Protein AF-A0A1V4LHS8-F1 (afdb_monomer_lite)

Radius of gyration: 22.66 Å; chains: 1; bounding box: 48×43×56 Å

Sequence (195 aa):
MFLIEGFASV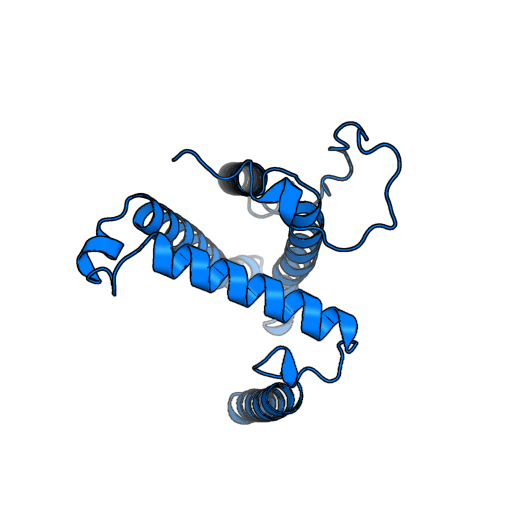ILCLLVWKVLDSYPKDANWLSRDEKAALSDVIAKEQQAREASRGAHLPALKLLADKQILLFCFLFFTIAQNVYGVTFWLPTMIRGLGGLSDIQVGLLNSVPWLIAIVAMYSFAVMAGKWLTQQAWLCISLLIAAAGLFVSTLGGPLFGFMPFALPPSALNPPRRCSGRFLRPISTHACLRRYSPW

Foldseek 3Di:
DCVVVVVVVVVVVVVCVVQPDPALVRNPPDDPVRSVVVVVVVVVVVVVCVVPDDDDDDVVVVVVDPVSVVVVVVVVVVVVVVVVCVPVQLVVLVVVDDDDPVRSVVVSCVVVVLVVVLVVLLVVVCVVDLDNPVSVVVVVVLVVVLVVVPVVDDPVSSPPSSPDRVPVPPDDPPPPDDPDDPPPVPVSVVPPDDD

Structure (mmCIF, N/CA/C/O backbone):
data_AF-A0A1V4LHS8-F1
#
_entry.id   AF-A0A1V4LHS8-F1
#
loop_
_atom_site.group_PDB
_atom_site.id
_atom_site.type_symbol
_atom_site.label_atom_id
_atom_site.label_alt_id
_atom_site.label_comp_id
_atom_site.label_asym_id
_atom_site.label_entity_id
_atom_site.label_seq_id
_atom_site.pdbx_PDB_ins_code
_atom_site.Cartn_x
_atom_site.Cartn_y
_atom_site.Cartn_z
_atom_site.occupancy
_atom_site.B_iso_or_equiv
_atom_site.auth_seq_id
_atom_site.auth_comp_id
_atom_site.auth_asym_id
_atom_site.auth_atom_id
_atom_site.pdbx_PDB_model_num
ATOM 1 N N . MET A 1 1 ? -7.758 -3.528 -25.874 1.00 71.94 1 MET A N 1
ATOM 2 C CA . MET A 1 1 ? -7.385 -3.288 -24.466 1.00 71.94 1 MET A CA 1
ATOM 3 C C . MET A 1 1 ? -8.596 -2.831 -23.668 1.00 71.94 1 MET A C 1
ATOM 5 O O . MET A 1 1 ? -9.200 -3.699 -23.062 1.00 71.94 1 MET A O 1
ATOM 9 N N . PHE A 1 2 ? -9.088 -1.593 -23.813 1.00 86.25 2 PHE A N 1
ATOM 10 C CA . PHE A 1 2 ? -10.203 -1.059 -23.002 1.00 86.25 2 PHE A CA 1
ATOM 11 C C . PHE A 1 2 ? -11.479 -1.914 -22.901 1.00 86.25 2 PHE A C 1
ATOM 13 O O . PHE A 1 2 ? -12.010 -2.058 -21.808 1.00 86.25 2 PHE A O 1
ATOM 20 N N . LEU A 1 3 ? -11.976 -2.504 -23.998 1.00 92.31 3 LEU A N 1
ATOM 21 C CA . LEU A 1 3 ? -13.180 -3.350 -23.929 1.00 92.31 3 LEU A CA 1
ATOM 22 C C . LEU A 1 3 ? -12.934 -4.660 -23.171 1.00 92.31 3 LEU A C 1
ATOM 24 O O . LEU A 1 3 ? -13.762 -5.064 -22.366 1.00 92.31 3 LEU A O 1
ATOM 28 N N . ILE A 1 4 ? -11.788 -5.302 -23.406 1.00 93.56 4 ILE A N 1
ATOM 29 C CA . ILE A 1 4 ? -11.429 -6.575 -22.765 1.00 93.56 4 ILE A CA 1
ATOM 30 C C . ILE A 1 4 ? -11.118 -6.346 -21.277 1.00 93.56 4 ILE A C 1
ATOM 32 O O . ILE A 1 4 ? -11.632 -7.059 -20.420 1.00 93.56 4 ILE A O 1
ATOM 36 N N . GLU A 1 5 ? -10.330 -5.318 -20.960 1.00 91.12 5 GLU A N 1
ATOM 37 C CA . GLU A 1 5 ? -9.964 -4.949 -19.585 1.00 91.12 5 GLU A CA 1
ATOM 38 C C . GLU A 1 5 ? -11.165 -4.415 -18.793 1.00 91.12 5 GLU A C 1
ATOM 40 O O . GLU A 1 5 ? -11.371 -4.779 -17.632 1.00 91.12 5 GLU A O 1
ATOM 45 N N . GLY A 1 6 ? -12.002 -3.593 -19.432 1.00 93.25 6 GLY A N 1
ATOM 46 C CA . GLY A 1 6 ? -13.238 -3.081 -18.849 1.00 93.25 6 GLY A CA 1
ATOM 47 C C . GLY A 1 6 ? -14.231 -4.202 -18.561 1.00 93.25 6 GLY A C 1
ATOM 48 O O . GLY A 1 6 ? -14.777 -4.271 -17.462 1.00 93.25 6 GLY A O 1
ATOM 49 N N . PHE A 1 7 ? -14.405 -5.138 -19.497 1.00 95.69 7 PHE A N 1
ATOM 50 C CA . PHE A 1 7 ? -15.264 -6.302 -19.296 1.00 95.69 7 PHE A CA 1
ATOM 51 C C . PHE A 1 7 ? -14.772 -7.197 -18.149 1.00 95.69 7 PHE A C 1
ATOM 53 O O . PHE A 1 7 ? -15.567 -7.570 -17.286 1.00 95.69 7 PHE A O 1
ATOM 60 N N . ALA A 1 8 ? -13.465 -7.471 -18.068 1.00 93.56 8 ALA A N 1
ATOM 61 C CA . ALA A 1 8 ? -12.883 -8.215 -16.948 1.00 93.56 8 ALA A CA 1
ATOM 62 C C . ALA A 1 8 ? -13.121 -7.514 -15.596 1.00 93.56 8 ALA A C 1
ATOM 64 O O . ALA A 1 8 ? -13.463 -8.168 -14.610 1.00 93.56 8 ALA A O 1
ATOM 65 N N . SER A 1 9 ? -13.020 -6.181 -15.560 1.00 93.75 9 SER A N 1
ATOM 66 C CA . SER A 1 9 ? -13.300 -5.377 -14.362 1.00 93.75 9 SER A CA 1
ATOM 67 C C . SER A 1 9 ? -14.773 -5.442 -13.946 1.00 93.75 9 SER A C 1
ATOM 69 O O . SER A 1 9 ? -15.071 -5.562 -12.758 1.00 93.75 9 SER A O 1
ATOM 71 N N . VAL A 1 10 ? -15.706 -5.416 -14.905 1.00 95.44 10 VAL A N 1
ATOM 72 C CA . VAL A 1 10 ? -17.148 -5.569 -14.635 1.00 95.44 10 VAL A CA 1
ATOM 73 C C . VAL A 1 10 ? -17.454 -6.956 -14.074 1.00 95.44 10 VAL A C 1
ATOM 75 O O . VAL A 1 10 ? -18.177 -7.062 -13.085 1.00 95.44 10 VAL A O 1
ATOM 78 N N . ILE A 1 11 ? -16.874 -8.016 -14.645 1.00 95.38 11 ILE A N 1
ATOM 79 C CA . ILE A 1 11 ? -17.024 -9.379 -14.113 1.00 95.38 11 ILE A CA 1
ATOM 80 C C . ILE A 1 11 ? -16.509 -9.450 -12.676 1.00 95.38 11 ILE A C 1
ATOM 82 O O . ILE A 1 11 ? -17.206 -9.967 -11.802 1.00 95.38 11 ILE A O 1
ATOM 86 N N . LEU A 1 12 ? -15.317 -8.909 -12.411 1.00 94.00 12 LEU A N 1
ATOM 87 C CA . LEU A 1 12 ? -14.744 -8.903 -11.067 1.00 94.00 12 LEU A CA 1
ATOM 88 C C . LEU A 1 12 ? -15.624 -8.121 -10.085 1.00 94.00 12 LEU A C 1
ATOM 90 O O . LEU A 1 12 ? -15.838 -8.580 -8.968 1.00 94.00 12 LEU A O 1
ATOM 94 N N . CYS A 1 13 ? -16.184 -6.987 -10.507 1.00 94.00 13 CYS A N 1
ATOM 95 C CA . CYS A 1 13 ? -17.125 -6.205 -9.708 1.00 94.00 13 CYS A CA 1
ATOM 96 C C . CYS A 1 13 ? -18.369 -7.027 -9.332 1.00 94.00 13 CYS A C 1
ATOM 98 O O . CYS A 1 13 ? -18.735 -7.082 -8.159 1.00 94.00 13 CYS A O 1
ATOM 100 N N . LEU A 1 14 ? -18.972 -7.739 -10.291 1.00 95.00 14 LEU A N 1
ATOM 101 C CA . LEU A 1 14 ? -20.119 -8.618 -10.030 1.00 95.00 14 LEU A CA 1
ATOM 102 C C . LEU A 1 14 ? -19.764 -9.783 -9.094 1.00 95.00 14 LEU A C 1
ATOM 104 O O . LEU A 1 14 ? -20.565 -10.137 -8.228 1.00 95.00 14 LEU A O 1
ATOM 108 N N . LEU A 1 15 ? -18.568 -10.362 -9.238 1.00 92.88 15 LEU A N 1
ATOM 109 C CA . LEU A 1 15 ? -18.073 -11.415 -8.348 1.00 92.88 15 LEU A CA 1
ATOM 110 C C . LEU A 1 15 ? -17.867 -10.897 -6.923 1.00 92.88 15 LEU A C 1
ATOM 112 O O . LEU A 1 15 ? -18.364 -11.505 -5.979 1.00 92.88 15 LEU A O 1
ATOM 116 N N . VAL A 1 16 ? -17.186 -9.761 -6.758 1.00 90.69 16 VAL A N 1
ATOM 117 C CA . VAL A 1 16 ? -16.970 -9.135 -5.445 1.00 90.69 16 VAL A CA 1
ATOM 118 C C . VAL A 1 16 ? -18.302 -8.765 -4.808 1.00 90.69 16 VAL A C 1
ATOM 120 O O . VAL A 1 16 ? -18.494 -9.037 -3.630 1.00 90.69 16 VAL A O 1
ATOM 123 N N . TRP A 1 17 ? -19.257 -8.234 -5.571 1.00 87.62 17 TRP A N 1
ATOM 124 C CA . TRP A 1 17 ? -20.586 -7.912 -5.049 1.00 87.62 17 TRP A CA 1
ATOM 125 C C . TRP A 1 17 ? -21.348 -9.146 -4.542 1.00 87.62 17 TRP A C 1
ATOM 127 O O . TRP A 1 17 ? -22.097 -9.054 -3.575 1.00 87.62 17 TRP A O 1
ATOM 137 N N . LYS A 1 18 ? -21.140 -10.311 -5.164 1.00 85.19 18 LYS A N 1
ATOM 138 C CA . LYS A 1 18 ? -21.745 -11.584 -4.742 1.00 85.19 18 LYS A CA 1
ATOM 139 C C . LYS A 1 18 ? -21.034 -12.236 -3.554 1.00 85.19 18 LYS A C 1
ATOM 141 O O . LYS A 1 18 ? -21.682 -12.960 -2.808 1.00 85.19 18 LYS A O 1
ATOM 146 N N . VAL A 1 19 ? -19.721 -12.050 -3.429 1.00 85.00 19 VAL A N 1
ATOM 147 C CA . VAL A 1 19 ? -18.877 -12.741 -2.437 1.00 85.00 19 VAL A CA 1
ATOM 148 C C . VAL A 1 19 ? -18.668 -11.909 -1.169 1.00 85.00 19 VAL A C 1
ATOM 150 O O . VAL A 1 19 ? -18.477 -12.474 -0.095 1.00 85.00 19 VAL A O 1
ATOM 153 N N . LEU A 1 20 ? -18.668 -10.578 -1.274 1.00 80.62 20 LEU A N 1
ATOM 154 C CA . LEU A 1 20 ? -18.327 -9.686 -0.171 1.00 80.62 20 LEU A CA 1
ATOM 155 C C . LEU A 1 20 ? -19.573 -9.287 0.626 1.00 80.62 20 LEU A C 1
ATOM 157 O O . LEU A 1 20 ? -20.301 -8.358 0.274 1.00 80.62 20 LEU A O 1
ATOM 161 N N . ASP A 1 21 ? -19.783 -9.979 1.742 1.00 82.62 21 ASP A N 1
ATOM 162 C CA . ASP A 1 21 ? -20.855 -9.672 2.685 1.00 82.62 21 ASP A CA 1
ATOM 163 C C . ASP A 1 21 ? -20.597 -8.319 3.379 1.00 82.62 21 ASP A C 1
ATOM 165 O O . ASP A 1 21 ? -19.554 -8.102 3.998 1.00 82.62 21 ASP A O 1
ATOM 169 N N . SER A 1 22 ? -21.555 -7.391 3.284 1.00 79.50 22 SER A N 1
ATOM 170 C CA . SER A 1 22 ? -21.406 -6.021 3.815 1.00 79.50 22 SER A CA 1
ATOM 171 C C . SER A 1 22 ? -21.534 -5.929 5.338 1.00 79.50 22 SER A C 1
ATOM 173 O O . SER A 1 22 ? -21.079 -4.955 5.936 1.00 79.50 22 SER A O 1
ATOM 175 N N . TYR A 1 23 ? -22.151 -6.927 5.978 1.00 76.50 23 TYR A N 1
ATOM 176 C CA . TYR A 1 23 ? -22.359 -6.944 7.423 1.00 76.50 23 TYR A CA 1
ATOM 177 C C . TYR A 1 23 ? -21.845 -8.244 8.055 1.00 76.50 23 TYR A C 1
ATOM 179 O O . TYR A 1 23 ? -22.057 -9.321 7.495 1.00 76.50 23 TYR A O 1
ATOM 187 N N . PRO A 1 24 ? -21.281 -8.185 9.280 1.00 76.50 24 PRO A N 1
ATOM 188 C CA . PRO A 1 24 ? -20.831 -9.372 10.013 1.00 76.50 24 PRO A CA 1
ATOM 189 C C . PRO A 1 24 ? -21.906 -10.457 10.175 1.00 76.50 24 PRO A C 1
ATOM 191 O O . PRO A 1 24 ? -21.596 -11.644 10.207 1.00 76.50 24 PRO A O 1
ATOM 194 N N . LYS A 1 25 ? -23.184 -10.061 10.258 1.00 74.94 25 LYS A N 1
ATOM 195 C CA . LYS A 1 25 ? -24.326 -10.985 10.356 1.00 74.94 25 LYS A CA 1
ATOM 196 C C . LYS A 1 25 ? -24.499 -11.854 9.102 1.00 74.94 25 LYS A C 1
ATOM 198 O O . LYS A 1 25 ? -24.788 -13.046 9.227 1.00 74.94 25 LYS A O 1
ATOM 203 N N . ASP A 1 26 ? -24.232 -11.288 7.928 1.00 76.56 26 ASP A N 1
ATOM 204 C CA . ASP A 1 26 ? -24.470 -11.918 6.626 1.00 76.56 26 ASP A CA 1
ATOM 205 C C . ASP A 1 26 ? -23.255 -12.745 6.160 1.00 76.56 26 ASP A C 1
ATOM 207 O O . ASP A 1 26 ? -23.390 -13.597 5.292 1.00 76.56 26 ASP A O 1
ATOM 211 N N . ALA A 1 27 ? -22.100 -12.583 6.823 1.00 79.56 27 ALA A N 1
ATOM 212 C CA . ALA A 1 27 ? -20.836 -13.261 6.525 1.00 79.56 27 ALA A CA 1
ATOM 213 C C . ALA A 1 27 ? -20.937 -14.798 6.556 1.00 79.56 27 ALA A C 1
ATOM 215 O O . ALA A 1 27 ? -20.869 -15.406 7.623 1.00 79.56 27 ALA A O 1
ATOM 216 N N . ASN A 1 28 ? -21.070 -15.477 5.419 1.00 76.56 28 ASN A N 1
ATOM 217 C CA . ASN A 1 28 ? -21.247 -16.945 5.414 1.00 76.56 28 ASN A CA 1
ATOM 218 C C . ASN A 1 28 ? -19.975 -17.735 5.765 1.00 76.56 28 ASN A C 1
ATOM 220 O O . ASN A 1 28 ? -20.041 -18.919 6.085 1.00 76.56 28 ASN A O 1
ATOM 224 N N . TRP A 1 29 ? -18.822 -17.071 5.742 1.00 81.88 29 TRP A N 1
ATOM 225 C CA . TRP A 1 29 ? -17.513 -17.647 6.047 1.00 81.88 29 TRP A CA 1
ATOM 226 C C . TRP A 1 29 ? -17.171 -17.661 7.547 1.00 81.88 29 TRP A C 1
ATOM 228 O O . TRP A 1 29 ? -16.159 -18.244 7.928 1.00 81.88 29 TRP A O 1
ATOM 238 N N . LEU A 1 30 ? -17.994 -17.025 8.389 1.00 79.00 30 LEU A N 1
ATOM 239 C CA . LEU A 1 30 ? -17.736 -16.838 9.817 1.00 79.00 30 LEU A CA 1
ATOM 240 C C . LEU A 1 30 ? -18.654 -17.730 10.668 1.00 79.00 30 LEU A C 1
ATOM 242 O O . LEU A 1 30 ? -19.859 -17.824 10.403 1.00 79.00 30 LEU A O 1
ATOM 246 N N . SER A 1 31 ? -18.122 -18.365 11.714 1.00 85.38 31 SER A N 1
ATOM 247 C CA . SER A 1 31 ? -18.938 -19.175 12.627 1.00 85.38 31 SER A CA 1
ATOM 248 C C . SER A 1 31 ? -19.904 -18.306 13.445 1.00 85.38 31 SER A C 1
ATOM 250 O O . SER A 1 31 ? -19.697 -17.105 13.620 1.00 85.38 31 SER A O 1
ATOM 252 N N . ARG A 1 32 ? -20.987 -18.900 13.969 1.00 83.94 32 ARG A N 1
ATOM 253 C CA . ARG A 1 32 ? -21.994 -18.159 14.757 1.00 83.94 32 ARG A CA 1
ATOM 254 C C . ARG A 1 32 ? -21.381 -17.442 15.967 1.00 83.94 32 ARG A C 1
ATOM 256 O O . ARG A 1 32 ? -21.757 -16.304 16.241 1.00 83.94 32 ARG A O 1
ATOM 263 N N . ASP A 1 33 ? -20.415 -18.075 16.627 1.00 83.50 33 ASP A N 1
ATOM 264 C CA . ASP A 1 33 ? -19.738 -17.518 17.801 1.00 83.50 33 ASP A CA 1
ATOM 265 C C . ASP A 1 33 ? -18.823 -16.344 17.427 1.00 83.50 33 ASP A C 1
ATOM 267 O O . ASP A 1 33 ? -18.817 -15.314 18.102 1.00 83.50 33 ASP A O 1
ATOM 271 N N . GLU A 1 34 ? -18.100 -16.445 16.308 1.00 85.12 34 GLU A N 1
ATOM 272 C CA . GLU A 1 34 ? -17.263 -15.356 15.790 1.00 85.12 34 GLU A CA 1
ATOM 273 C C . GLU A 1 34 ? -18.100 -14.163 15.316 1.00 85.12 34 GLU A C 1
ATOM 275 O O . GLU A 1 34 ? -17.724 -13.015 15.562 1.00 85.12 34 GLU A O 1
ATOM 280 N N . LYS A 1 35 ? -19.264 -14.410 14.697 1.00 85.62 35 LYS A N 1
ATOM 281 C CA . LYS A 1 35 ? -20.212 -13.347 14.322 1.00 85.62 35 LYS A CA 1
ATOM 282 C C . LYS A 1 35 ? -20.688 -12.580 15.544 1.00 85.62 35 LYS A C 1
ATOM 284 O O . LYS A 1 35 ? -20.669 -11.349 15.536 1.00 85.62 35 LYS A O 1
ATOM 289 N N . ALA A 1 36 ? -21.093 -13.303 16.588 1.00 84.69 36 ALA A N 1
ATOM 290 C CA . ALA A 1 36 ? -21.547 -12.706 17.836 1.00 84.69 36 ALA A CA 1
ATOM 291 C C . ALA A 1 36 ? -20.428 -11.879 18.484 1.00 84.69 36 ALA A C 1
ATOM 293 O O . ALA A 1 36 ? -20.632 -10.699 18.772 1.00 84.69 36 ALA A O 1
ATOM 294 N N . ALA A 1 37 ? -19.225 -12.447 18.611 1.00 85.06 37 ALA A N 1
ATOM 295 C CA . ALA A 1 37 ? -18.069 -11.755 19.175 1.00 85.06 37 ALA A CA 1
ATOM 296 C C . ALA A 1 37 ? -17.710 -10.475 18.401 1.00 85.06 37 ALA A C 1
ATOM 298 O O . ALA A 1 37 ? -17.489 -9.428 19.010 1.00 85.06 37 ALA A O 1
ATOM 299 N N . LEU A 1 38 ? -17.690 -10.524 17.065 1.00 84.94 38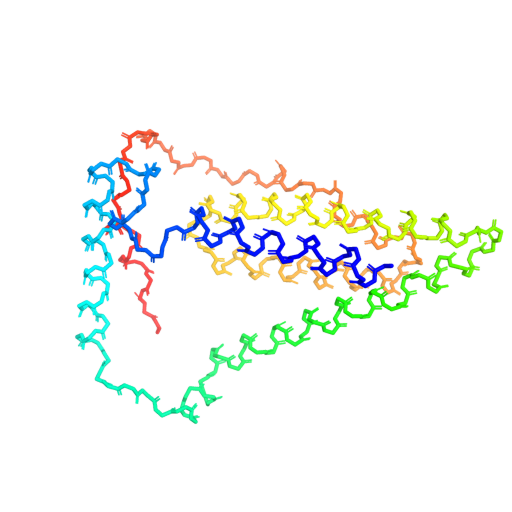 LEU A N 1
ATOM 300 C CA . LEU A 1 38 ? -17.367 -9.362 16.236 1.00 84.94 38 LEU A CA 1
ATOM 301 C C . LEU A 1 38 ? -18.448 -8.276 16.328 1.00 84.94 38 LEU A C 1
ATOM 303 O O . LEU A 1 38 ? -18.125 -7.094 16.437 1.00 84.94 38 LEU A O 1
ATOM 307 N N . SER A 1 39 ? -19.724 -8.669 16.331 1.00 87.25 39 SER A N 1
ATOM 308 C CA . SER A 1 39 ? -20.840 -7.728 16.476 1.00 87.25 39 SER A CA 1
ATOM 309 C C . SER A 1 39 ? -20.828 -6.999 17.824 1.00 87.25 39 SER A C 1
ATOM 311 O O . SER A 1 39 ? -21.066 -5.794 17.862 1.00 87.25 39 SER A O 1
ATOM 313 N N . ASP A 1 40 ? -20.470 -7.694 18.909 1.00 87.38 40 ASP A N 1
ATOM 314 C CA . ASP A 1 40 ? -20.363 -7.115 20.252 1.00 87.38 40 ASP A CA 1
ATOM 315 C C . ASP A 1 40 ? -19.201 -6.114 20.350 1.00 87.38 40 ASP A C 1
ATOM 317 O O . ASP A 1 40 ? -19.349 -5.031 20.916 1.00 87.38 40 ASP A O 1
ATOM 321 N N . VAL A 1 41 ? -18.054 -6.420 19.732 1.00 87.38 41 VAL A N 1
ATOM 322 C CA . VAL A 1 41 ? -16.917 -5.484 19.662 1.00 87.38 41 VAL A CA 1
ATOM 323 C C . VAL A 1 41 ? -17.296 -4.214 18.898 1.00 87.38 41 VAL A C 1
ATOM 325 O O . VAL A 1 41 ? -17.043 -3.116 19.392 1.00 87.38 41 VAL A O 1
ATOM 328 N N . ILE A 1 42 ? -17.945 -4.345 17.738 1.00 86.06 42 ILE A N 1
ATOM 329 C CA . ILE A 1 42 ? -18.385 -3.193 16.935 1.00 86.06 42 ILE A CA 1
ATOM 330 C C . ILE A 1 42 ? -19.400 -2.347 17.711 1.00 86.06 42 ILE A C 1
ATOM 332 O O . ILE A 1 42 ? -19.290 -1.122 17.732 1.00 86.06 42 ILE A O 1
ATOM 336 N N . ALA A 1 43 ? -20.359 -2.983 18.389 1.00 87.25 43 ALA A N 1
ATOM 337 C CA . ALA A 1 43 ? -21.348 -2.281 19.203 1.00 87.25 43 ALA A CA 1
ATOM 338 C C . ALA A 1 43 ? -20.693 -1.506 20.357 1.00 87.25 43 ALA A C 1
ATOM 340 O O . ALA A 1 43 ? -21.023 -0.340 20.580 1.00 87.25 43 ALA A O 1
ATOM 341 N N . LYS A 1 44 ? -19.718 -2.108 21.048 1.00 86.75 44 LYS A N 1
ATOM 342 C CA . LYS A 1 44 ? -18.943 -1.442 22.107 1.00 86.75 44 LYS A CA 1
ATOM 343 C C . LYS A 1 44 ? -18.147 -0.249 21.583 1.00 86.75 44 LYS A C 1
ATOM 345 O O . LYS A 1 44 ? -18.127 0.796 22.231 1.00 86.75 44 LYS A O 1
ATOM 350 N N . GLU A 1 45 ? -17.504 -0.374 20.422 1.00 83.19 45 GLU A N 1
ATOM 351 C CA . GLU A 1 45 ? -16.785 0.747 19.801 1.00 83.19 45 GLU A CA 1
ATOM 352 C C . GLU A 1 45 ? -17.728 1.878 19.391 1.00 83.19 45 GLU A C 1
ATOM 354 O O . GLU A 1 45 ? -17.404 3.047 19.600 1.00 83.19 45 GLU A O 1
ATOM 359 N N . GLN A 1 46 ? -18.897 1.546 18.845 1.00 83.75 46 GLN A N 1
ATOM 360 C CA . GLN A 1 46 ? -19.902 2.532 18.465 1.00 83.75 46 GLN A CA 1
ATOM 361 C C . GLN A 1 46 ? -20.427 3.290 19.690 1.00 83.75 46 GLN A C 1
ATOM 363 O O . GLN A 1 46 ? -20.428 4.519 19.691 1.00 83.75 46 GLN A O 1
ATOM 368 N N . GLN A 1 47 ? -20.757 2.581 20.772 1.00 83.56 47 GLN A N 1
ATOM 369 C CA . GLN A 1 47 ? -21.175 3.194 22.037 1.00 83.56 47 GLN A CA 1
ATOM 370 C C . GLN A 1 47 ? -20.079 4.085 22.635 1.00 83.56 47 GLN A C 1
ATOM 372 O O . GLN A 1 47 ? -20.359 5.188 23.100 1.00 83.56 47 GLN A O 1
ATOM 377 N N . ALA A 1 48 ? -18.815 3.653 22.589 1.00 82.00 48 ALA A N 1
ATOM 378 C CA . ALA A 1 48 ? -17.691 4.464 23.052 1.00 82.00 48 ALA A CA 1
ATOM 379 C C . ALA A 1 48 ? -17.496 5.730 22.199 1.00 82.00 48 ALA A C 1
ATOM 381 O O . ALA A 1 48 ? -17.186 6.794 22.740 1.00 82.00 48 ALA A O 1
ATOM 382 N N . ARG A 1 49 ? -17.692 5.647 20.876 1.00 75.62 49 ARG A N 1
ATOM 383 C CA . ARG A 1 49 ? -17.633 6.799 19.959 1.00 75.62 49 ARG A CA 1
ATOM 384 C C . ARG A 1 49 ? -18.759 7.791 20.231 1.00 75.62 49 ARG A C 1
ATOM 386 O O . ARG A 1 49 ? -18.491 8.985 20.315 1.00 75.62 49 ARG A O 1
ATOM 393 N N . GLU A 1 50 ? -19.979 7.304 20.416 1.00 78.12 50 GLU A N 1
ATOM 394 C CA . GLU A 1 50 ? -21.151 8.128 20.738 1.00 78.12 50 GLU A CA 1
ATOM 395 C C . GLU A 1 50 ? -21.014 8.804 22.109 1.00 78.12 50 GLU A C 1
ATOM 397 O O . GLU A 1 50 ? -21.342 9.980 22.252 1.00 7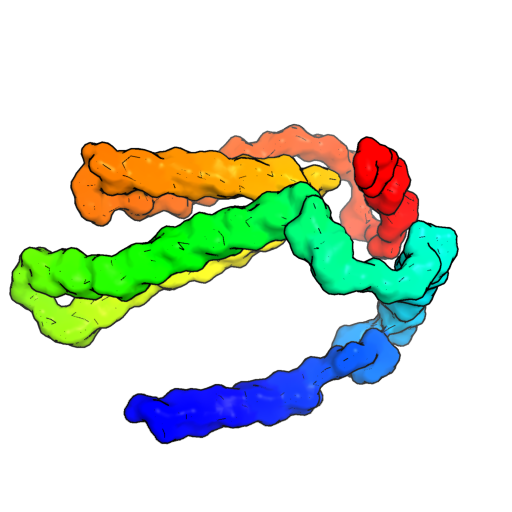8.12 50 GLU A O 1
ATOM 402 N N . ALA A 1 51 ? -20.440 8.110 23.097 1.00 75.00 51 ALA A N 1
ATOM 403 C CA . ALA A 1 51 ? -20.168 8.667 24.421 1.00 75.00 51 ALA A CA 1
ATOM 404 C C . ALA A 1 51 ? -19.035 9.713 24.437 1.00 75.00 51 ALA A C 1
ATOM 406 O O . ALA A 1 51 ? -19.007 10.569 25.320 1.00 75.00 51 ALA A O 1
ATOM 407 N N . SER A 1 52 ? -18.089 9.651 23.491 1.00 67.44 52 SER A N 1
ATOM 408 C CA . SER A 1 52 ? -16.895 10.517 23.458 1.00 67.44 52 SER A CA 1
ATOM 409 C C . SER A 1 52 ? -16.973 11.673 22.459 1.00 67.44 52 SER A C 1
ATOM 411 O O . SER A 1 52 ? -16.255 12.663 22.616 1.00 67.44 52 SER A O 1
ATOM 413 N N . ARG A 1 53 ? -17.829 11.596 21.434 1.00 59.28 53 ARG A N 1
ATOM 414 C CA . ARG A 1 53 ? -17.999 12.653 20.429 1.00 59.28 53 ARG A CA 1
ATOM 415 C C . ARG A 1 53 ? -19.477 12.883 20.132 1.00 59.28 53 ARG A C 1
ATOM 417 O O . ARG A 1 53 ? -20.102 12.119 19.404 1.00 59.28 53 ARG A O 1
ATOM 424 N N . GLY A 1 54 ? -20.006 14.000 20.631 1.00 54.00 54 GLY A N 1
ATOM 425 C CA . GLY A 1 54 ? -21.265 14.551 20.138 1.00 54.00 54 GLY A CA 1
ATOM 426 C C . GLY A 1 54 ? -21.146 14.896 18.650 1.00 54.00 54 GLY A C 1
ATOM 427 O O . GLY A 1 54 ? -20.180 15.543 18.258 1.00 54.00 54 GLY A O 1
ATOM 428 N N . ALA A 1 55 ? -22.101 14.399 17.861 1.00 58.09 55 ALA A N 1
ATOM 429 C CA . ALA A 1 55 ? -22.515 14.797 16.511 1.00 58.09 55 ALA A CA 1
ATOM 430 C C . ALA A 1 55 ? -21.467 15.443 15.571 1.00 58.09 55 ALA A C 1
ATOM 432 O O . ALA A 1 55 ? -20.973 16.535 15.825 1.00 58.09 55 ALA A O 1
ATOM 433 N N . HIS A 1 56 ? -21.231 14.795 14.420 1.00 59.16 56 HIS A N 1
ATOM 434 C CA . HIS A 1 56 ? -20.701 15.368 13.169 1.00 59.16 56 HIS A CA 1
ATOM 435 C C . HIS A 1 56 ? -19.799 16.607 13.332 1.00 59.16 56 HIS A C 1
ATOM 437 O O . HIS A 1 56 ? -20.256 17.747 13.235 1.00 59.16 56 HIS A O 1
ATOM 443 N N . LEU A 1 57 ? -18.491 16.392 13.528 1.00 66.06 57 LEU A N 1
ATOM 444 C CA . LEU A 1 57 ? -17.540 17.501 13.469 1.00 66.06 57 LEU A CA 1
ATOM 445 C C . LEU A 1 57 ? -17.628 18.184 12.090 1.00 66.06 57 LEU A C 1
ATOM 447 O O . LEU A 1 57 ? -17.631 17.489 11.069 1.00 66.06 57 LEU A O 1
ATOM 451 N N . PRO A 1 58 ? -17.662 19.527 12.033 1.00 77.88 58 PRO A N 1
ATOM 452 C CA . PRO A 1 58 ? -17.703 20.241 10.765 1.00 77.88 58 PRO A CA 1
ATOM 453 C C . PRO A 1 58 ? -16.460 19.897 9.936 1.00 77.88 58 PRO A C 1
ATOM 455 O O . PRO A 1 58 ? -15.348 19.874 10.465 1.00 77.88 58 PRO A O 1
ATOM 458 N N . ALA A 1 59 ? -16.638 19.650 8.634 1.00 75.00 59 ALA A N 1
ATOM 459 C CA . ALA A 1 59 ? -15.572 19.183 7.740 1.00 75.00 59 ALA A CA 1
ATOM 460 C C . ALA A 1 59 ? -14.321 20.084 7.765 1.00 75.00 59 ALA A C 1
ATOM 462 O O . ALA A 1 59 ? -13.196 19.592 7.727 1.00 75.00 59 ALA A O 1
ATOM 463 N N . LEU A 1 60 ? -14.500 21.398 7.933 1.00 76.62 60 LEU A N 1
ATOM 464 C CA . LEU A 1 60 ? -13.394 22.351 8.069 1.00 76.62 60 LEU A CA 1
ATOM 465 C C . LEU A 1 60 ? -12.557 22.137 9.340 1.00 76.62 60 LEU A C 1
ATOM 467 O O . LEU A 1 60 ? -11.350 22.355 9.324 1.00 76.62 60 LEU A O 1
ATOM 471 N N . LYS A 1 61 ? -13.169 21.665 10.431 1.00 77.44 61 LYS A N 1
ATOM 472 C CA . LYS A 1 61 ? -12.458 21.339 11.674 1.00 77.44 61 LYS A CA 1
ATOM 473 C C . LYS A 1 61 ? -11.691 20.019 11.562 1.00 77.44 61 LYS A C 1
ATOM 475 O O . LYS A 1 61 ? -10.658 19.889 12.204 1.00 77.44 61 LYS A O 1
ATOM 480 N N . LEU A 1 62 ? -12.147 19.087 10.716 1.00 75.44 62 LEU A N 1
ATOM 481 C CA . LEU A 1 62 ? -11.345 17.921 10.324 1.00 75.44 62 LEU A CA 1
ATOM 482 C C . LEU A 1 62 ? -10.130 18.339 9.485 1.00 75.44 62 LEU A C 1
ATOM 484 O O . LEU A 1 62 ? -9.031 17.861 9.727 1.00 75.44 62 LEU A O 1
ATOM 488 N N . LEU A 1 63 ? -10.302 19.247 8.523 1.00 77.81 63 LEU A N 1
ATOM 489 C CA . LEU A 1 63 ? -9.193 19.704 7.675 1.00 77.81 63 LEU A CA 1
ATOM 490 C C . LEU A 1 63 ? -8.128 20.501 8.446 1.00 77.81 63 LEU A C 1
ATOM 492 O O . LEU A 1 63 ? -6.970 20.513 8.045 1.00 77.81 63 LEU A O 1
ATOM 496 N N . ALA A 1 64 ? -8.501 21.142 9.555 1.00 82.19 64 ALA A N 1
ATOM 497 C CA . ALA A 1 64 ? -7.571 21.835 10.447 1.00 82.19 64 ALA A CA 1
ATOM 498 C C . ALA A 1 64 ? -6.871 20.906 11.461 1.00 82.19 64 ALA A C 1
ATOM 500 O O . ALA A 1 64 ? -6.013 21.359 12.223 1.00 82.19 64 ALA A O 1
ATOM 501 N N . ASP A 1 65 ? -7.228 19.621 11.502 1.00 86.00 65 ASP A N 1
ATOM 502 C CA . ASP A 1 65 ? -6.608 18.654 12.399 1.00 86.00 65 ASP A CA 1
ATOM 503 C C . ASP A 1 65 ? -5.187 18.307 11.916 1.00 86.00 65 ASP A C 1
ATOM 505 O O . ASP A 1 65 ? -4.978 17.848 10.789 1.00 86.00 65 ASP A O 1
ATOM 509 N N . LYS A 1 66 ? -4.188 18.517 12.784 1.00 84.81 66 LYS A N 1
ATOM 510 C CA . LYS A 1 66 ? -2.767 18.291 12.465 1.00 84.81 66 LYS A CA 1
ATOM 511 C C . LYS A 1 66 ? -2.479 16.846 12.056 1.00 84.81 66 LYS A C 1
ATOM 513 O O . LYS A 1 66 ? -1.591 16.616 11.237 1.00 84.81 66 LYS A O 1
ATOM 518 N N . GLN A 1 67 ? -3.205 15.880 12.612 1.00 83.25 67 GLN A N 1
ATOM 519 C CA . GLN A 1 67 ? -3.025 14.470 12.293 1.00 83.25 67 GLN A CA 1
ATOM 520 C C . GLN A 1 67 ? -3.559 14.156 10.892 1.00 83.25 67 GLN A C 1
ATOM 522 O O . GLN A 1 67 ? -2.904 13.438 10.138 1.00 83.25 67 GLN A O 1
ATOM 527 N N . ILE A 1 68 ? -4.702 14.733 10.508 1.00 86.88 68 ILE A N 1
ATOM 528 C CA . ILE A 1 68 ? -5.249 14.596 9.149 1.00 86.88 68 ILE A CA 1
ATOM 529 C C . ILE A 1 68 ? -4.314 15.255 8.135 1.00 86.88 68 ILE A C 1
ATOM 531 O O . ILE A 1 68 ? -3.983 14.634 7.127 1.00 86.88 68 ILE A O 1
ATOM 535 N N . LEU A 1 69 ? -3.816 16.462 8.419 1.00 88.75 69 LEU A N 1
ATOM 536 C CA . LEU A 1 69 ? -2.841 17.135 7.554 1.00 88.75 69 LEU A CA 1
ATOM 537 C C . LEU A 1 69 ? -1.555 16.319 7.380 1.00 88.75 69 LEU A C 1
ATOM 539 O O . LEU A 1 69 ? -1.045 16.222 6.264 1.00 88.75 69 LEU A O 1
ATOM 543 N N . LEU A 1 70 ? -1.063 15.682 8.448 1.00 87.94 70 LEU A N 1
ATOM 544 C CA . LEU A 1 70 ? 0.085 14.779 8.371 1.00 87.94 70 LEU A CA 1
ATOM 545 C C . LEU A 1 70 ? -0.205 13.581 7.455 1.00 87.94 70 LEU A C 1
ATOM 547 O O . LEU A 1 70 ? 0.613 13.269 6.592 1.00 87.94 70 LEU A O 1
ATOM 551 N N . PHE A 1 71 ? -1.367 12.936 7.590 1.00 86.56 71 PHE A N 1
ATOM 552 C CA . PHE A 1 71 ? -1.757 11.838 6.700 1.00 86.56 71 PHE A CA 1
ATOM 553 C C . PHE A 1 71 ? -1.899 12.288 5.244 1.00 86.56 71 PHE A C 1
ATOM 555 O O . PHE A 1 71 ? -1.419 11.592 4.350 1.00 86.56 71 PHE A O 1
ATOM 562 N N . CYS A 1 72 ? -2.485 13.461 4.997 1.00 90.56 72 CYS A N 1
ATOM 563 C CA . CYS A 1 72 ? -2.575 14.046 3.660 1.00 90.56 72 CYS A CA 1
ATOM 564 C C . CYS A 1 72 ? -1.186 14.286 3.057 1.00 90.56 72 CYS A C 1
ATOM 566 O O . CYS A 1 72 ? -0.947 13.921 1.908 1.00 90.56 72 CYS A O 1
ATOM 568 N N . PHE A 1 73 ? -0.254 14.849 3.828 1.00 90.56 73 PHE A N 1
ATOM 569 C CA . PHE A 1 73 ? 1.114 15.099 3.375 1.00 90.56 73 PHE A CA 1
ATOM 570 C C . PHE A 1 73 ? 1.888 13.803 3.090 1.00 90.56 73 PHE A C 1
ATOM 572 O O . PHE A 1 73 ? 2.586 13.698 2.077 1.00 90.56 73 PHE A O 1
ATOM 579 N N . LEU A 1 74 ? 1.734 12.790 3.947 1.00 88.12 74 LEU A N 1
ATOM 580 C CA . LEU A 1 74 ? 2.317 11.467 3.724 1.00 88.12 74 LEU A CA 1
ATOM 581 C C . LEU A 1 74 ? 1.764 10.833 2.447 1.00 88.12 74 LEU A C 1
ATOM 583 O O . LEU A 1 74 ? 2.535 10.358 1.615 1.00 88.12 74 LEU A O 1
ATOM 587 N N . PHE A 1 75 ? 0.445 10.875 2.256 1.00 89.06 75 PHE A N 1
ATOM 588 C CA . PHE A 1 75 ? -0.194 10.338 1.059 1.00 89.06 75 PHE A CA 1
ATOM 589 C C . PHE A 1 75 ? 0.247 11.082 -0.207 1.00 89.06 75 PHE A C 1
ATOM 591 O O . PHE A 1 75 ? 0.558 10.447 -1.211 1.00 89.06 75 PHE A O 1
ATOM 598 N N . PHE A 1 76 ? 0.357 12.411 -0.142 1.00 92.06 76 PHE A N 1
ATOM 599 C CA . PHE A 1 76 ? 0.880 13.237 -1.229 1.00 92.06 76 PHE A CA 1
ATOM 600 C C . PHE A 1 76 ? 2.308 12.837 -1.619 1.00 92.06 76 PHE A C 1
ATOM 602 O O . PHE A 1 76 ? 2.583 12.600 -2.794 1.00 92.06 76 PHE A O 1
ATOM 609 N N . THR A 1 77 ? 3.200 12.698 -0.636 1.00 88.50 77 THR A N 1
ATOM 610 C CA . THR A 1 77 ? 4.598 12.296 -0.864 1.00 88.50 77 THR A CA 1
ATOM 611 C C . THR A 1 77 ? 4.683 10.906 -1.502 1.00 88.50 77 THR A C 1
ATOM 613 O O . THR A 1 77 ? 5.423 10.703 -2.466 1.00 88.50 77 THR A O 1
ATOM 616 N N . ILE A 1 78 ? 3.886 9.950 -1.013 1.00 87.19 78 ILE A N 1
ATOM 617 C CA . ILE A 1 78 ? 3.817 8.594 -1.577 1.00 87.19 78 ILE A CA 1
ATOM 618 C C . ILE A 1 78 ? 3.315 8.639 -3.023 1.00 87.19 78 ILE A C 1
ATOM 620 O O . ILE A 1 78 ? 3.934 8.039 -3.901 1.00 87.19 78 ILE A O 1
ATOM 624 N N . ALA A 1 79 ? 2.230 9.369 -3.287 1.00 89.94 79 ALA A N 1
ATOM 625 C CA . ALA A 1 79 ? 1.656 9.484 -4.623 1.00 89.94 79 ALA A CA 1
ATOM 626 C C . ALA A 1 79 ? 2.656 10.094 -5.615 1.00 89.94 79 ALA A C 1
ATOM 628 O O . ALA A 1 79 ? 2.857 9.547 -6.698 1.00 89.94 79 ALA A O 1
ATOM 629 N N . GLN A 1 80 ? 3.334 11.181 -5.232 1.00 90.00 80 GLN A N 1
ATOM 630 C CA . GLN A 1 80 ? 4.341 11.831 -6.073 1.00 90.00 80 GLN A CA 1
ATOM 631 C C . GLN A 1 80 ? 5.488 10.875 -6.428 1.00 90.00 80 GLN A C 1
ATOM 633 O O . GLN A 1 80 ? 5.896 10.824 -7.591 1.00 90.00 80 GLN A O 1
ATOM 638 N N . ASN A 1 81 ? 5.962 10.083 -5.463 1.00 85.50 81 ASN A N 1
ATOM 639 C CA . ASN A 1 81 ? 7.004 9.084 -5.691 1.00 85.50 81 ASN A CA 1
ATOM 640 C C . ASN A 1 81 ? 6.544 7.977 -6.660 1.00 85.50 81 ASN A C 1
ATOM 642 O O . ASN A 1 81 ? 7.228 7.679 -7.639 1.00 85.50 81 ASN A O 1
ATOM 646 N N . VAL A 1 82 ? 5.352 7.409 -6.439 1.00 86.25 82 VAL A N 1
ATOM 647 C CA . VAL A 1 82 ? 4.792 6.345 -7.294 1.00 86.25 82 VAL A CA 1
ATOM 648 C C . VAL A 1 82 ? 4.611 6.8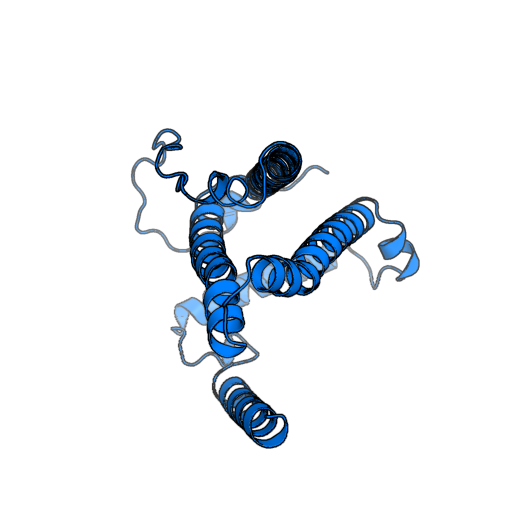30 -8.731 1.00 86.25 82 VAL A C 1
ATOM 650 O O . VAL A 1 82 ? 5.007 6.131 -9.667 1.00 86.25 82 VAL A O 1
ATOM 653 N N . TYR A 1 83 ? 4.068 8.032 -8.931 1.00 88.50 83 TYR A N 1
ATOM 654 C CA . TYR A 1 83 ? 3.916 8.596 -10.273 1.00 88.50 83 TYR A CA 1
ATOM 655 C C . TYR A 1 83 ? 5.263 8.877 -10.940 1.00 88.50 83 TYR A C 1
ATOM 657 O O . TYR A 1 83 ? 5.418 8.578 -12.123 1.00 88.50 83 TYR A O 1
ATOM 665 N N . GLY A 1 84 ? 6.253 9.375 -10.191 1.00 85.12 84 GLY A N 1
ATOM 666 C CA . GLY A 1 84 ? 7.610 9.582 -10.700 1.00 85.12 84 GLY A CA 1
ATOM 667 C C . GLY A 1 84 ? 8.191 8.303 -11.303 1.00 85.12 84 GLY A C 1
ATOM 668 O O . GLY A 1 84 ? 8.571 8.291 -12.474 1.00 85.12 84 GLY A O 1
ATOM 669 N N . VAL A 1 85 ? 8.163 7.202 -10.547 1.00 83.50 85 VAL A N 1
ATOM 670 C CA . VAL A 1 85 ? 8.638 5.892 -11.021 1.00 83.50 85 VAL A CA 1
ATOM 671 C C . VAL A 1 85 ? 7.803 5.393 -12.201 1.00 83.50 85 VAL A C 1
ATOM 673 O O . VAL A 1 85 ? 8.364 4.970 -13.206 1.00 83.50 85 VAL A O 1
ATOM 676 N N . THR A 1 86 ? 6.475 5.493 -12.128 1.00 86.81 86 THR A N 1
ATOM 677 C CA . THR A 1 86 ? 5.566 4.970 -13.165 1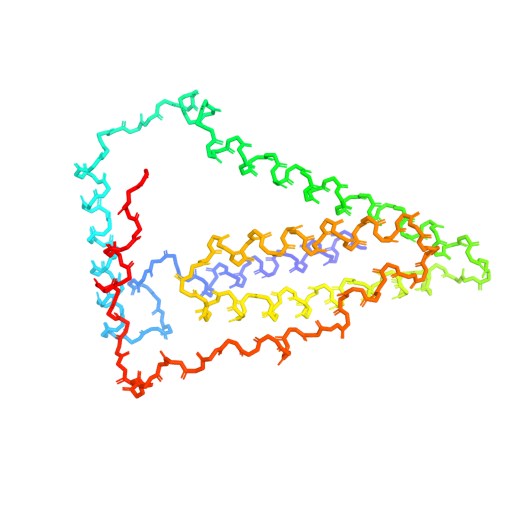.00 86.81 86 THR A CA 1
ATOM 678 C C . THR A 1 86 ? 5.819 5.590 -14.541 1.00 86.81 86 THR A C 1
ATOM 680 O O . THR A 1 86 ? 5.791 4.879 -15.545 1.00 86.81 86 THR A O 1
ATOM 683 N N . PHE A 1 87 ? 6.090 6.898 -14.606 1.00 85.81 87 PHE A N 1
ATOM 684 C CA . PHE A 1 87 ? 6.308 7.597 -15.876 1.00 85.81 87 PHE A CA 1
ATOM 685 C C . PHE A 1 87 ? 7.763 7.557 -16.360 1.00 85.81 87 PHE A C 1
ATOM 687 O O . PHE A 1 87 ? 8.008 7.459 -17.564 1.00 85.81 87 PHE A O 1
ATOM 694 N N . TRP A 1 88 ? 8.739 7.632 -15.453 1.00 83.25 88 TRP A N 1
ATOM 695 C CA . TRP A 1 88 ? 10.152 7.721 -15.839 1.00 83.25 88 TRP A CA 1
ATOM 696 C C . TRP A 1 88 ? 10.797 6.362 -16.085 1.00 83.25 88 TRP A C 1
ATOM 698 O O . TRP A 1 88 ? 11.680 6.255 -16.936 1.00 83.25 88 TRP A O 1
ATOM 708 N N . LEU A 1 89 ? 10.350 5.314 -15.391 1.00 82.25 89 LEU A N 1
ATOM 709 C CA . LEU A 1 89 ? 10.958 3.990 -15.484 1.00 82.25 89 LEU A CA 1
ATOM 710 C C . LEU A 1 89 ? 10.876 3.384 -16.900 1.00 82.25 89 LEU A C 1
ATOM 712 O O . LEU A 1 89 ? 11.918 2.958 -17.401 1.00 82.25 89 LEU A O 1
ATOM 716 N N . PRO A 1 90 ? 9.731 3.412 -17.617 1.00 83.56 90 PRO A N 1
ATOM 717 C CA . PRO A 1 90 ? 9.669 2.892 -18.985 1.00 83.56 90 PRO A CA 1
ATOM 718 C C . PRO A 1 90 ? 10.591 3.654 -19.944 1.00 83.56 90 PRO A C 1
ATOM 720 O O . PRO A 1 90 ? 11.222 3.053 -20.813 1.00 83.56 90 PRO A O 1
ATOM 723 N N . THR A 1 91 ? 10.693 4.974 -19.769 1.00 83.31 91 THR A N 1
ATOM 724 C CA . THR A 1 91 ? 11.551 5.846 -20.582 1.00 83.31 91 THR A CA 1
ATOM 725 C C . THR A 1 91 ? 13.032 5.564 -20.325 1.00 83.31 91 THR A C 1
ATOM 727 O O . THR A 1 91 ? 13.803 5.452 -21.276 1.00 83.31 91 THR A O 1
ATOM 730 N N . MET A 1 92 ? 13.428 5.360 -19.064 1.00 81.56 92 MET A N 1
ATOM 731 C CA . MET A 1 92 ? 14.795 4.959 -18.713 1.00 81.56 92 MET A CA 1
ATOM 732 C C . MET A 1 92 ? 15.158 3.586 -19.283 1.00 81.56 92 MET A C 1
ATOM 734 O O . MET A 1 92 ? 16.245 3.429 -19.831 1.00 81.56 92 MET A O 1
ATOM 738 N N . ILE A 1 93 ? 14.246 2.609 -19.222 1.00 83.12 93 ILE A N 1
ATOM 739 C CA . ILE A 1 93 ? 14.473 1.274 -19.796 1.00 83.12 93 ILE A CA 1
ATOM 740 C C . ILE A 1 93 ? 14.616 1.358 -21.324 1.00 83.12 93 ILE A C 1
ATOM 742 O O . ILE A 1 93 ? 15.515 0.735 -21.881 1.00 83.12 93 ILE A O 1
ATOM 746 N N . ARG A 1 94 ? 13.795 2.167 -22.012 1.00 82.44 94 ARG A N 1
ATOM 747 C CA . ARG A 1 94 ? 13.944 2.422 -23.462 1.00 82.44 94 ARG A CA 1
ATOM 748 C C . ARG A 1 94 ? 15.303 3.039 -23.808 1.00 82.44 94 ARG A C 1
ATOM 750 O O . ARG A 1 94 ? 15.875 2.701 -24.841 1.00 82.44 94 ARG A O 1
ATOM 757 N N . GLY A 1 95 ? 15.825 3.908 -22.943 1.00 78.94 95 GLY A N 1
ATOM 758 C CA . GLY A 1 95 ? 17.124 4.564 -23.115 1.00 78.94 95 GLY A CA 1
ATOM 759 C C . GLY A 1 95 ? 18.333 3.621 -23.099 1.00 78.94 95 GLY A C 1
ATOM 760 O O . GLY A 1 95 ? 19.395 4.012 -23.572 1.00 78.94 95 GLY A O 1
ATOM 761 N N . LEU A 1 96 ? 18.183 2.378 -22.621 1.00 78.12 96 LEU A N 1
ATOM 762 C CA . LEU A 1 96 ? 19.252 1.369 -22.625 1.00 78.12 96 LEU A CA 1
ATOM 763 C C . LEU A 1 96 ? 19.578 0.826 -24.031 1.00 78.12 96 LEU A C 1
ATOM 765 O O . LEU A 1 96 ? 20.622 0.204 -24.207 1.00 78.12 96 LEU A O 1
ATOM 769 N N . GLY A 1 97 ? 18.735 1.109 -25.032 1.00 75.56 97 GLY A N 1
ATOM 770 C CA . GLY A 1 97 ? 18.964 0.756 -26.435 1.00 75.56 97 GLY A CA 1
ATOM 771 C C . GLY A 1 97 ? 18.740 -0.730 -26.749 1.00 75.56 97 GLY A C 1
ATOM 772 O O . GLY A 1 97 ? 18.987 -1.613 -25.936 1.00 75.56 97 GLY A O 1
ATOM 773 N N . GLY A 1 98 ? 18.237 -1.021 -27.953 1.00 78.69 98 GLY A N 1
ATOM 774 C CA . GLY A 1 98 ? 18.111 -2.397 -28.463 1.00 78.69 98 GLY A CA 1
ATOM 775 C C . GLY A 1 98 ? 16.965 -3.243 -27.887 1.00 78.69 98 GLY A C 1
ATOM 776 O O . GLY A 1 98 ? 16.907 -4.438 -28.164 1.00 78.69 98 GLY A O 1
ATOM 777 N N . LEU A 1 99 ? 16.049 -2.653 -27.113 1.00 81.12 99 LEU A N 1
ATOM 778 C CA . LEU A 1 99 ? 14.907 -3.354 -26.515 1.00 81.12 99 LEU A CA 1
ATOM 779 C C . LEU A 1 99 ? 13.618 -3.105 -27.309 1.00 81.12 99 LEU A C 1
ATOM 781 O O . LEU A 1 99 ? 13.295 -1.969 -27.653 1.00 81.12 99 LEU A O 1
ATOM 785 N N . SER A 1 100 ? 12.854 -4.168 -27.558 1.00 85.00 100 SER A N 1
ATOM 786 C CA . SER A 1 100 ? 11.492 -4.075 -28.107 1.00 85.00 100 SER A CA 1
ATOM 787 C C . SER A 1 100 ? 10.495 -3.538 -27.069 1.00 85.00 100 SER A C 1
ATOM 789 O O . SER A 1 100 ? 10.702 -3.694 -25.864 1.00 85.00 100 SER A O 1
ATOM 791 N N . ASP A 1 101 ? 9.367 -2.969 -27.514 1.00 84.75 101 ASP A N 1
ATOM 792 C CA . ASP A 1 101 ? 8.317 -2.450 -26.617 1.00 84.75 101 ASP A CA 1
ATOM 793 C C . ASP A 1 101 ? 7.816 -3.501 -25.605 1.00 84.75 101 ASP A C 1
ATOM 795 O O . ASP A 1 101 ? 7.538 -3.178 -24.449 1.00 84.75 101 ASP A O 1
ATOM 799 N N . ILE A 1 102 ? 7.758 -4.774 -26.015 1.00 87.00 102 ILE A N 1
ATOM 800 C CA . ILE A 1 102 ? 7.352 -5.892 -25.151 1.00 87.00 102 ILE A CA 1
ATOM 801 C C . ILE A 1 102 ? 8.404 -6.157 -24.067 1.00 87.00 102 ILE A C 1
ATOM 803 O O . ILE A 1 102 ? 8.054 -6.343 -22.902 1.00 87.00 102 ILE A O 1
ATOM 807 N N . GLN A 1 103 ? 9.692 -6.146 -24.421 1.00 86.00 103 GLN A N 1
ATOM 808 C CA . GLN A 1 103 ? 10.775 -6.337 -23.453 1.00 86.00 103 GLN A CA 1
ATOM 809 C C . GLN A 1 103 ? 10.824 -5.194 -22.440 1.00 86.00 103 GLN A C 1
ATOM 811 O O . GLN A 1 103 ? 10.975 -5.450 -21.248 1.00 86.00 103 GLN A O 1
ATOM 816 N N . VAL A 1 104 ? 10.623 -3.949 -22.882 1.00 86.94 104 VAL A N 1
ATOM 817 C CA . VAL A 1 104 ? 10.508 -2.789 -21.983 1.00 86.94 104 VAL A CA 1
ATOM 818 C C . VAL A 1 104 ? 9.364 -2.992 -20.989 1.00 86.94 104 VAL A C 1
ATOM 820 O O . VAL A 1 104 ? 9.555 -2.789 -19.791 1.00 86.94 104 VAL A O 1
ATOM 823 N N . GLY A 1 105 ? 8.192 -3.431 -21.462 1.00 86.50 105 GLY A N 1
ATOM 824 C CA . GLY A 1 105 ? 7.046 -3.730 -20.601 1.00 86.50 105 GLY A CA 1
ATOM 825 C C . GLY A 1 105 ? 7.338 -4.839 -19.585 1.00 86.50 105 GLY A C 1
ATOM 826 O O . GLY A 1 105 ? 7.012 -4.694 -18.406 1.00 86.50 105 GLY A O 1
ATOM 827 N N . LEU A 1 106 ? 8.011 -5.911 -20.012 1.00 88.19 106 LEU A N 1
ATOM 828 C CA . LEU A 1 106 ? 8.382 -7.026 -19.141 1.00 88.19 106 LEU A CA 1
ATOM 829 C C . LEU A 1 106 ? 9.390 -6.596 -18.065 1.00 88.19 106 LEU A C 1
ATOM 831 O O . LEU A 1 106 ? 9.183 -6.891 -16.890 1.00 88.19 106 LEU A O 1
ATOM 835 N N . LEU A 1 107 ? 10.430 -5.839 -18.427 1.00 86.38 107 LEU A N 1
ATOM 836 C CA . LEU A 1 107 ? 11.401 -5.307 -17.464 1.00 86.38 107 LEU A CA 1
ATOM 837 C C . LEU A 1 107 ? 10.744 -4.322 -16.490 1.00 86.38 107 LEU A C 1
ATOM 839 O O . LEU A 1 107 ? 11.016 -4.371 -15.292 1.00 86.38 107 LEU A O 1
ATOM 843 N N . ASN A 1 108 ? 9.832 -3.478 -16.977 1.00 87.12 108 ASN A N 1
ATOM 844 C CA . ASN A 1 108 ? 9.080 -2.546 -16.140 1.00 87.12 108 ASN A CA 1
ATOM 845 C C . ASN A 1 108 ? 8.152 -3.260 -15.146 1.00 87.12 108 ASN A C 1
ATOM 847 O O . ASN A 1 108 ? 7.834 -2.687 -14.112 1.00 87.12 108 ASN A O 1
ATOM 851 N N . SER A 1 109 ? 7.721 -4.496 -15.421 1.00 88.88 109 SER A N 1
ATOM 852 C CA . SER A 1 109 ? 6.872 -5.274 -14.505 1.00 88.88 109 SER A CA 1
ATOM 853 C C . SER A 1 109 ? 7.621 -5.806 -13.273 1.00 88.88 109 SER A C 1
ATOM 855 O O . SER A 1 109 ? 7.015 -5.982 -12.215 1.00 88.88 109 SER A O 1
ATOM 857 N N . VAL A 1 110 ? 8.942 -6.010 -13.371 1.00 88.81 110 VAL A N 1
ATOM 858 C CA . VAL A 1 110 ? 9.764 -6.624 -12.310 1.00 88.81 110 VAL A CA 1
ATOM 859 C C . VAL A 1 110 ? 9.697 -5.849 -10.984 1.00 88.81 110 VAL A C 1
ATOM 861 O O . VAL A 1 110 ? 9.432 -6.476 -9.955 1.00 88.81 110 VAL A O 1
ATOM 864 N N . PRO A 1 111 ? 9.853 -4.511 -10.949 1.00 86.25 111 PRO A N 1
ATOM 865 C CA . PRO A 1 111 ? 9.782 -3.757 -9.697 1.00 86.25 111 PRO A CA 1
ATOM 866 C C . PRO A 1 111 ? 8.405 -3.820 -9.035 1.00 86.25 111 PRO A C 1
ATOM 868 O O . PRO A 1 111 ? 8.319 -3.877 -7.810 1.00 86.25 111 PRO A O 1
ATOM 871 N N . TRP A 1 112 ? 7.329 -3.874 -9.826 1.00 87.94 112 TRP A N 1
ATOM 872 C CA . TRP A 1 112 ? 5.970 -4.010 -9.300 1.00 87.94 112 TRP A CA 1
ATOM 873 C C . TRP A 1 112 ? 5.744 -5.376 -8.651 1.00 87.94 112 TRP A C 1
ATOM 875 O O . TRP A 1 112 ? 5.129 -5.451 -7.589 1.00 87.94 112 TRP A O 1
ATOM 885 N N . LEU A 1 113 ? 6.292 -6.451 -9.226 1.00 90.25 113 LEU A N 1
ATOM 886 C CA . LEU A 1 113 ? 6.245 -7.782 -8.610 1.00 90.25 113 LEU A CA 1
ATOM 887 C C . LEU A 1 113 ? 6.992 -7.810 -7.272 1.00 90.25 113 LEU A C 1
ATOM 889 O O . LEU A 1 113 ? 6.473 -8.333 -6.285 1.00 90.25 113 LEU A O 1
ATOM 893 N N . ILE A 1 114 ? 8.174 -7.191 -7.211 1.00 88.06 114 ILE A N 1
ATOM 894 C CA . ILE A 1 114 ? 8.933 -7.043 -5.960 1.00 88.06 114 ILE A CA 1
ATOM 895 C C . ILE A 1 114 ? 8.117 -6.238 -4.937 1.00 88.06 114 ILE A C 1
ATOM 897 O O . ILE A 1 114 ? 8.030 -6.634 -3.773 1.00 88.06 114 ILE A O 1
ATOM 901 N N . ALA A 1 115 ? 7.459 -5.156 -5.366 1.00 87.00 115 ALA A N 1
ATOM 902 C CA . ALA A 1 115 ? 6.615 -4.333 -4.503 1.00 87.00 115 ALA A CA 1
ATOM 903 C C . ALA A 1 115 ? 5.430 -5.115 -3.912 1.00 87.00 115 ALA A C 1
ATOM 905 O O . ALA A 1 115 ? 5.124 -4.938 -2.734 1.00 87.00 115 ALA A O 1
ATOM 906 N N . ILE A 1 116 ? 4.802 -6.020 -4.671 1.00 89.12 116 ILE A N 1
ATOM 907 C CA . ILE A 1 116 ? 3.716 -6.884 -4.170 1.00 89.12 116 ILE A CA 1
ATOM 908 C C . ILE A 1 116 ? 4.216 -7.783 -3.031 1.00 89.12 116 ILE A C 1
ATOM 910 O O . ILE A 1 116 ? 3.595 -7.846 -1.966 1.00 89.12 116 ILE A O 1
ATOM 914 N N . VAL A 1 117 ? 5.356 -8.451 -3.226 1.00 90.19 117 VAL A N 1
ATOM 915 C CA . VAL A 1 117 ? 5.951 -9.336 -2.209 1.00 90.19 117 VAL A CA 1
ATOM 916 C C . VAL A 1 117 ? 6.364 -8.542 -0.968 1.00 90.19 117 VAL A C 1
ATOM 918 O O . VAL A 1 117 ? 6.112 -8.974 0.164 1.00 90.19 117 VAL A O 1
ATOM 921 N N . ALA A 1 118 ? 6.956 -7.363 -1.165 1.00 85.25 118 ALA A N 1
ATOM 922 C CA . ALA A 1 118 ? 7.342 -6.465 -0.084 1.00 85.25 118 ALA A CA 1
ATOM 923 C C . ALA A 1 118 ? 6.120 -5.975 0.706 1.00 85.25 118 ALA A C 1
ATOM 925 O O . ALA A 1 118 ? 6.122 -6.051 1.934 1.00 85.25 118 ALA A O 1
ATOM 926 N N . MET A 1 119 ? 5.055 -5.549 0.021 1.00 86.69 119 MET A N 1
ATOM 927 C CA . MET A 1 119 ? 3.810 -5.089 0.639 1.00 86.69 119 MET A CA 1
ATOM 928 C C . MET A 1 119 ? 3.184 -6.181 1.510 1.00 86.69 119 MET A C 1
ATOM 930 O O . MET A 1 119 ? 2.842 -5.921 2.664 1.00 86.69 119 MET A O 1
ATOM 934 N N . TYR A 1 120 ? 3.079 -7.413 1.000 1.00 87.00 120 TYR A N 1
ATOM 935 C CA . TYR A 1 120 ? 2.537 -8.534 1.771 1.00 87.00 120 TYR A CA 1
ATOM 936 C C . TYR A 1 120 ? 3.393 -8.845 3.004 1.00 87.00 120 TYR A C 1
ATOM 938 O O . TYR A 1 120 ? 2.882 -8.930 4.121 1.00 87.00 120 TYR A O 1
ATOM 946 N N . SER A 1 121 ? 4.711 -8.951 2.822 1.00 85.06 121 SER A N 1
ATOM 947 C CA . SER A 1 121 ? 5.653 -9.205 3.920 1.00 85.06 121 SER A CA 1
ATOM 948 C C . SER A 1 121 ? 5.558 -8.129 5.002 1.00 85.06 121 SER A C 1
ATOM 950 O O . SER A 1 121 ? 5.563 -8.432 6.198 1.00 85.06 121 SER A O 1
ATOM 952 N N . PHE A 1 122 ? 5.418 -6.872 4.584 1.00 83.44 122 PHE A N 1
ATOM 953 C CA . PHE A 1 122 ? 5.280 -5.735 5.478 1.00 83.44 122 PHE A CA 1
ATOM 954 C C . PHE A 1 122 ? 3.952 -5.757 6.244 1.00 83.44 122 PHE A C 1
ATOM 956 O O . PHE A 1 122 ? 3.954 -5.524 7.453 1.00 83.44 122 PHE A O 1
ATOM 963 N N . ALA A 1 123 ? 2.843 -6.108 5.588 1.00 83.12 123 ALA A N 1
ATOM 964 C CA . ALA A 1 123 ? 1.529 -6.239 6.218 1.00 83.12 123 ALA A CA 1
ATOM 965 C C . ALA A 1 123 ? 1.503 -7.354 7.276 1.00 83.12 123 ALA A C 1
ATOM 967 O O . ALA A 1 123 ? 1.043 -7.138 8.400 1.00 83.12 123 ALA A O 1
ATOM 968 N N . VAL A 1 124 ? 2.067 -8.525 6.961 1.00 82.56 124 VAL A N 1
ATOM 969 C CA . VAL A 1 124 ? 2.182 -9.634 7.924 1.00 82.56 124 VAL A CA 1
ATOM 970 C C . VAL A 1 124 ? 3.059 -9.241 9.108 1.00 82.56 124 VAL A C 1
ATOM 972 O O . VAL A 1 124 ? 2.766 -9.608 10.248 1.00 82.56 124 VAL A O 1
ATOM 975 N N . MET A 1 125 ? 4.141 -8.499 8.862 1.00 79.88 125 MET A N 1
ATOM 976 C CA . MET A 1 125 ? 5.009 -8.039 9.937 1.00 79.88 125 MET A CA 1
ATOM 977 C C . MET A 1 125 ? 4.300 -7.004 10.810 1.00 79.88 125 MET A C 1
ATOM 979 O O . MET A 1 125 ? 4.324 -7.152 12.026 1.00 79.88 125 MET A O 1
ATOM 983 N N . ALA A 1 126 ? 3.595 -6.030 10.230 1.00 80.00 126 ALA A N 1
ATOM 984 C CA . ALA A 1 126 ? 2.882 -4.985 10.966 1.00 80.00 126 ALA A CA 1
ATOM 985 C C . ALA A 1 126 ? 1.888 -5.546 12.000 1.00 80.00 126 ALA A C 1
ATOM 987 O O . ALA A 1 126 ? 1.769 -4.996 13.093 1.00 80.00 126 ALA A O 1
ATOM 988 N N . GLY A 1 127 ? 1.236 -6.677 11.703 1.00 73.94 127 GLY A N 1
ATOM 989 C CA . GLY A 1 127 ? 0.338 -7.365 12.640 1.00 73.94 127 GLY A CA 1
ATOM 990 C C . GLY A 1 127 ? 1.029 -8.002 13.856 1.00 73.94 127 GLY A C 1
ATOM 991 O O . GLY A 1 127 ? 0.369 -8.300 14.847 1.00 73.94 127 GLY A O 1
ATOM 992 N N . LYS A 1 128 ? 2.351 -8.206 13.812 1.00 75.44 128 LYS A N 1
ATOM 993 C CA . LYS A 1 128 ? 3.141 -8.795 14.909 1.00 75.44 128 LYS A CA 1
ATOM 994 C C . LYS A 1 128 ? 3.701 -7.752 15.880 1.00 75.44 128 LYS A C 1
ATOM 996 O O . LYS A 1 128 ? 4.138 -8.123 16.968 1.00 75.44 128 LYS A O 1
ATOM 1001 N N . TRP A 1 129 ? 3.711 -6.471 15.507 1.00 73.19 129 TRP A N 1
ATOM 1002 C CA . TRP A 1 129 ? 4.265 -5.398 16.336 1.00 73.19 129 TRP A CA 1
ATOM 1003 C C . TRP A 1 129 ? 3.195 -4.768 17.229 1.00 73.19 129 TRP A C 1
ATOM 1005 O O . TRP A 1 129 ? 2.118 -4.396 16.775 1.00 73.19 129 TRP A O 1
ATOM 1015 N N . LEU A 1 130 ? 3.522 -4.604 18.515 1.00 61.22 130 LEU A N 1
ATOM 1016 C CA . LEU A 1 130 ? 2.625 -4.028 19.529 1.00 61.22 130 LEU A CA 1
ATOM 1017 C C . LEU A 1 130 ? 2.371 -2.521 19.336 1.00 61.22 130 LEU A C 1
ATOM 1019 O O . LEU A 1 130 ? 1.427 -1.982 19.906 1.00 61.22 130 LEU A O 1
ATOM 1023 N N . THR A 1 131 ? 3.206 -1.837 18.550 1.00 72.12 131 THR A N 1
ATOM 1024 C CA . THR A 1 131 ? 3.116 -0.400 18.259 1.00 72.12 131 THR A CA 1
ATOM 1025 C C . THR A 1 131 ? 3.122 -0.162 16.750 1.00 72.12 131 THR A C 1
ATOM 1027 O O . THR A 1 131 ? 4.154 0.104 16.133 1.00 72.12 131 THR A O 1
ATOM 1030 N N . GLN A 1 132 ? 1.936 -0.222 16.143 1.00 73.12 132 GLN A N 1
ATOM 1031 C CA . GLN A 1 132 ? 1.756 -0.073 14.691 1.00 73.12 132 GLN A CA 1
ATOM 1032 C C . GLN A 1 132 ? 2.286 1.270 14.156 1.00 73.12 132 GLN A C 1
ATOM 1034 O O . GLN A 1 132 ? 2.822 1.335 13.053 1.00 73.12 132 GLN A O 1
ATOM 1039 N N . GLN A 1 133 ? 2.206 2.334 14.962 1.00 73.44 133 GLN A N 1
ATOM 1040 C CA . GLN A 1 133 ? 2.715 3.664 14.607 1.00 73.44 133 GLN A CA 1
ATOM 1041 C C . GLN A 1 133 ? 4.243 3.688 14.450 1.00 73.44 133 GLN A C 1
ATOM 1043 O O . GLN A 1 133 ? 4.756 4.281 13.506 1.00 73.44 133 GLN A O 1
ATOM 1048 N N . ALA A 1 134 ? 4.978 3.004 15.334 1.00 75.69 134 ALA A N 1
ATOM 1049 C CA . ALA A 1 134 ? 6.436 2.937 15.253 1.00 75.69 134 ALA A CA 1
ATOM 1050 C C . ALA A 1 134 ? 6.888 2.142 14.020 1.00 75.69 134 ALA A C 1
ATOM 1052 O O . ALA A 1 134 ? 7.834 2.534 13.340 1.00 75.69 134 ALA A O 1
ATOM 1053 N N . TRP A 1 135 ? 6.167 1.065 13.698 1.00 77.06 135 TRP A N 1
ATOM 1054 C CA . TRP A 1 135 ? 6.418 0.260 12.504 1.00 77.06 135 TRP A CA 1
ATOM 1055 C C . TRP A 1 135 ? 6.237 1.071 11.212 1.00 77.06 135 TRP A C 1
ATOM 1057 O O . TRP A 1 135 ? 7.078 1.013 10.313 1.00 77.06 135 TRP A O 1
ATOM 1067 N N . LEU A 1 136 ? 5.189 1.899 11.154 1.00 77.88 136 LEU A N 1
ATOM 1068 C CA . LEU A 1 136 ? 4.952 2.818 10.043 1.00 77.88 136 LEU A CA 1
ATOM 1069 C C . LEU A 1 136 ? 6.075 3.862 9.919 1.00 77.88 136 LEU A C 1
ATOM 1071 O O . LEU A 1 136 ? 6.630 4.024 8.833 1.00 77.88 136 LEU A O 1
ATOM 1075 N N . CYS A 1 137 ? 6.485 4.501 11.018 1.00 80.06 137 CYS A N 1
ATOM 1076 C CA . CYS A 1 137 ? 7.596 5.459 11.002 1.00 80.06 137 CYS A CA 1
ATOM 1077 C C . CYS A 1 137 ? 8.909 4.834 10.507 1.00 80.06 137 CYS A C 1
ATOM 1079 O O . CYS A 1 137 ? 9.591 5.427 9.675 1.00 80.06 137 CYS A O 1
ATOM 1081 N N . ILE A 1 138 ? 9.247 3.622 10.961 1.00 80.50 138 ILE A N 1
ATOM 1082 C CA . ILE A 1 138 ? 10.451 2.907 10.510 1.00 80.50 138 ILE A CA 1
ATOM 1083 C C . ILE A 1 138 ? 10.396 2.657 9.001 1.00 80.50 138 ILE A C 1
ATOM 1085 O O . ILE A 1 138 ? 11.378 2.894 8.303 1.00 80.50 138 ILE A O 1
ATOM 1089 N N . SER A 1 139 ? 9.249 2.230 8.474 1.00 79.12 139 SER A N 1
ATOM 1090 C CA . SER A 1 139 ? 9.111 1.987 7.034 1.00 79.12 139 SER A CA 1
ATOM 1091 C C . SER A 1 139 ? 9.245 3.242 6.186 1.00 79.12 139 SER A C 1
ATOM 1093 O O . SER A 1 139 ? 9.873 3.198 5.131 1.00 79.12 139 SER A O 1
ATOM 1095 N N . LEU A 1 140 ? 8.733 4.373 6.674 1.00 79.94 140 LEU A N 1
ATOM 1096 C CA . LEU A 1 140 ? 8.897 5.663 6.014 1.00 79.94 140 LEU A CA 1
ATOM 1097 C C . LEU A 1 140 ? 10.363 6.106 6.011 1.00 79.94 140 LEU A C 1
ATOM 1099 O O . LEU A 1 140 ? 10.837 6.608 4.997 1.00 79.94 140 LEU A O 1
ATOM 1103 N N . LEU A 1 141 ? 11.102 5.872 7.100 1.00 83.44 141 LEU A N 1
ATOM 1104 C CA . LEU A 1 141 ? 12.538 6.163 7.161 1.00 83.44 141 LEU A CA 1
ATOM 1105 C C . LEU A 1 141 ? 13.348 5.272 6.213 1.00 83.44 141 LEU A C 1
ATOM 1107 O O . LEU A 1 141 ? 14.238 5.770 5.527 1.00 83.44 141 LEU A O 1
ATOM 1111 N N . ILE A 1 142 ? 13.022 3.980 6.128 1.00 82.44 142 ILE A N 1
ATOM 1112 C CA . ILE A 1 142 ? 13.654 3.054 5.175 1.00 82.44 142 ILE A CA 1
ATOM 1113 C C . ILE A 1 142 ? 13.365 3.493 3.735 1.00 82.44 142 ILE A C 1
ATOM 1115 O O . ILE A 1 142 ? 14.281 3.531 2.917 1.00 82.44 142 ILE A O 1
ATOM 1119 N N . ALA A 1 143 ? 12.122 3.874 3.427 1.00 78.81 143 ALA A N 1
ATOM 1120 C CA . ALA A 1 143 ? 11.749 4.377 2.107 1.00 78.81 143 ALA A CA 1
ATOM 1121 C C . ALA A 1 143 ? 12.486 5.681 1.759 1.00 78.81 143 ALA A C 1
ATOM 1123 O O . ALA A 1 143 ? 13.010 5.808 0.653 1.00 78.81 143 ALA A O 1
ATOM 1124 N N . ALA A 1 144 ? 12.586 6.620 2.705 1.00 79.69 144 ALA A N 1
ATOM 1125 C CA . ALA A 1 144 ? 13.328 7.867 2.526 1.00 79.69 144 ALA A CA 1
ATOM 1126 C C . ALA A 1 144 ? 14.826 7.614 2.289 1.00 79.69 144 ALA A C 1
ATOM 1128 O O . ALA A 1 144 ? 15.409 8.193 1.374 1.00 79.69 144 ALA A O 1
ATOM 1129 N N . ALA A 1 145 ? 15.437 6.711 3.060 1.00 82.06 145 ALA A N 1
ATOM 1130 C CA . ALA A 1 145 ? 16.829 6.313 2.872 1.00 82.06 145 ALA A CA 1
ATOM 1131 C C . ALA A 1 145 ? 17.049 5.623 1.517 1.00 82.06 145 ALA A C 1
ATOM 1133 O O . ALA A 1 145 ? 18.001 5.950 0.814 1.00 82.06 145 ALA A O 1
ATOM 1134 N N . GLY A 1 146 ? 16.155 4.714 1.115 1.00 75.38 146 GLY A N 1
ATOM 1135 C CA . GLY A 1 146 ? 16.216 4.042 -0.185 1.00 75.38 146 GLY A CA 1
ATOM 1136 C C . GLY A 1 146 ? 16.124 5.020 -1.355 1.00 75.38 146 GLY A C 1
ATOM 1137 O O . GLY A 1 146 ? 16.911 4.929 -2.297 1.00 75.38 146 GLY A O 1
ATOM 1138 N N . LEU A 1 147 ? 15.224 6.004 -1.265 1.00 73.12 147 LEU A N 1
ATOM 1139 C CA . LEU A 1 147 ? 15.095 7.051 -2.277 1.00 73.12 147 LEU A CA 1
ATOM 1140 C C . LEU A 1 147 ? 16.342 7.944 -2.325 1.00 73.12 147 LEU A C 1
ATOM 1142 O O . LEU A 1 147 ? 16.839 8.231 -3.407 1.00 73.12 147 LEU A O 1
ATOM 1146 N N . PHE A 1 148 ? 16.891 8.323 -1.168 1.00 80.25 148 PHE A N 1
ATOM 1147 C CA . PHE A 1 148 ? 18.117 9.120 -1.082 1.00 80.25 148 PHE A CA 1
ATOM 1148 C C . PHE A 1 148 ? 19.327 8.397 -1.691 1.00 80.25 148 PHE A C 1
ATOM 1150 O O . PHE A 1 148 ? 20.090 8.989 -2.451 1.00 80.25 148 PHE A O 1
ATOM 1157 N N . VAL A 1 149 ? 19.475 7.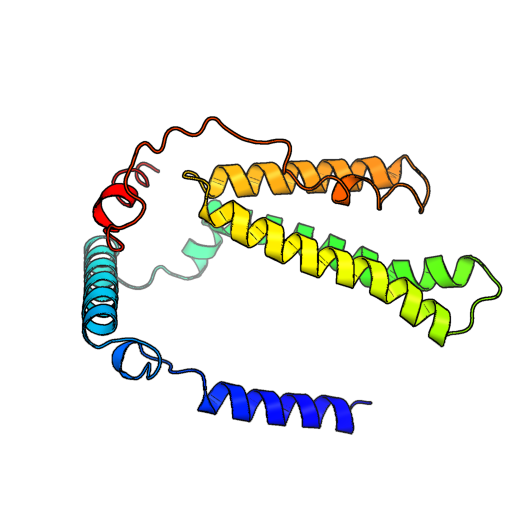099 -1.412 1.00 76.50 149 VAL A N 1
ATOM 1158 C CA . VAL A 1 149 ? 20.530 6.253 -1.994 1.00 76.50 149 VAL A CA 1
ATOM 1159 C C . VAL A 1 149 ? 20.356 6.109 -3.508 1.00 76.50 149 VAL A C 1
ATOM 1161 O O . VAL A 1 149 ? 21.349 6.120 -4.235 1.00 76.50 149 VAL A O 1
ATOM 1164 N N . SER A 1 150 ? 19.116 6.046 -4.002 1.00 70.19 150 SER A N 1
ATOM 1165 C CA . SER A 1 150 ? 18.831 5.999 -5.442 1.00 70.19 150 SER A CA 1
ATOM 1166 C C . SER A 1 150 ? 19.284 7.254 -6.197 1.00 70.19 150 SER A C 1
ATOM 1168 O O . SER A 1 150 ? 19.455 7.189 -7.410 1.00 70.19 150 SER A O 1
ATOM 1170 N N . THR A 1 151 ? 19.475 8.385 -5.516 1.00 71.25 151 THR A N 1
ATOM 1171 C CA . THR A 1 151 ? 20.009 9.616 -6.121 1.00 71.25 151 THR A CA 1
ATOM 1172 C C . THR A 1 151 ? 21.539 9.602 -6.224 1.00 71.25 151 THR A C 1
ATOM 1174 O O . THR A 1 151 ? 22.105 10.344 -7.022 1.00 71.25 151 THR A O 1
ATOM 1177 N N . LEU A 1 152 ? 22.217 8.778 -5.415 1.00 71.69 152 LEU A N 1
ATOM 1178 C CA . LEU A 1 152 ? 23.683 8.700 -5.318 1.00 71.69 152 LEU A CA 1
ATOM 1179 C C . LEU A 1 152 ? 24.279 7.552 -6.147 1.00 71.69 152 LEU A C 1
ATOM 1181 O O . LEU A 1 152 ? 25.382 7.684 -6.674 1.00 71.69 152 LEU A O 1
ATOM 1185 N N . GLY A 1 153 ? 23.571 6.428 -6.269 1.00 58.00 153 GLY A N 1
ATOM 1186 C CA . GLY A 1 153 ? 23.955 5.313 -7.133 1.00 58.00 153 GLY A CA 1
ATOM 1187 C C . GLY A 1 153 ? 23.117 5.320 -8.405 1.00 58.00 153 GLY A C 1
ATOM 1188 O O . GLY A 1 153 ? 21.899 5.425 -8.319 1.00 58.00 153 GLY A O 1
ATOM 1189 N N . GLY A 1 154 ? 23.743 5.197 -9.582 1.00 60.38 154 GLY A N 1
ATOM 1190 C CA . GLY A 1 154 ? 23.039 5.116 -10.871 1.00 60.38 154 GLY A CA 1
ATOM 1191 C C . GLY A 1 154 ? 21.915 4.056 -10.907 1.00 60.38 154 GLY A C 1
ATOM 1192 O O . GLY A 1 154 ? 21.796 3.253 -9.981 1.00 60.38 154 GLY A O 1
ATOM 1193 N N . PRO A 1 155 ? 21.110 3.992 -11.987 1.00 55.62 155 PRO A N 1
ATOM 1194 C CA . PRO A 1 155 ? 19.787 3.337 -12.044 1.00 55.62 155 PRO A CA 1
ATOM 1195 C C . PRO A 1 155 ? 19.696 1.864 -11.589 1.00 55.62 155 PRO A C 1
ATOM 1197 O O . PRO A 1 155 ? 18.597 1.355 -11.391 1.00 55.62 155 PRO A O 1
ATOM 1200 N N . LEU A 1 156 ? 20.822 1.177 -11.390 1.00 55.00 156 LEU A N 1
ATOM 1201 C CA . LEU A 1 156 ? 20.899 -0.202 -10.903 1.00 55.00 156 LEU A CA 1
ATOM 1202 C C . LEU A 1 156 ? 20.963 -0.328 -9.365 1.00 55.00 156 LEU A C 1
ATOM 1204 O O . LEU A 1 156 ? 20.639 -1.389 -8.836 1.00 55.00 156 LEU A O 1
ATOM 1208 N N . PHE A 1 157 ? 21.324 0.727 -8.626 1.00 53.75 157 PHE A N 1
ATOM 1209 C CA . PHE A 1 157 ? 21.512 0.660 -7.165 1.00 53.75 157 PHE A CA 1
ATOM 1210 C C . PHE A 1 157 ? 20.239 0.917 -6.340 1.00 53.75 157 PHE A C 1
ATOM 1212 O O . PHE A 1 157 ? 20.188 0.540 -5.169 1.00 53.75 157 PHE A O 1
ATOM 1219 N N . GLY A 1 158 ? 19.176 1.464 -6.941 1.00 52.53 158 GLY A N 1
ATOM 1220 C CA . GLY A 1 158 ? 17.883 1.686 -6.272 1.00 52.53 158 GLY A CA 1
ATOM 1221 C C . GLY A 1 158 ? 17.108 0.405 -5.916 1.00 52.53 158 GLY A C 1
ATOM 1222 O O . GLY A 1 158 ? 16.172 0.456 -5.122 1.00 52.53 158 GLY A O 1
ATOM 1223 N N . PHE A 1 159 ? 17.502 -0.756 -6.458 1.00 52.59 159 PHE A N 1
ATOM 1224 C CA . PHE A 1 159 ? 16.831 -2.045 -6.222 1.00 52.59 159 PHE A CA 1
ATOM 1225 C C . PHE A 1 159 ? 17.380 -2.831 -5.023 1.00 52.59 159 PHE A C 1
ATOM 1227 O O . PHE A 1 159 ? 16.721 -3.745 -4.528 1.00 52.59 159 PHE A O 1
ATOM 1234 N N . MET A 1 160 ? 18.566 -2.475 -4.524 1.00 54.09 160 MET A N 1
ATOM 1235 C CA . MET A 1 160 ? 19.213 -3.180 -3.412 1.00 54.09 160 MET A CA 1
ATOM 1236 C C . MET A 1 160 ? 18.587 -2.963 -2.021 1.00 54.09 160 MET A C 1
ATOM 1238 O O . MET A 1 160 ? 18.646 -3.903 -1.225 1.00 54.09 160 MET A O 1
ATOM 1242 N N . PRO A 1 161 ? 17.933 -1.828 -1.686 1.00 53.50 161 PRO A N 1
ATOM 1243 C CA . PRO A 1 161 ? 17.372 -1.653 -0.344 1.00 53.50 161 PRO A CA 1
ATOM 1244 C C . PRO A 1 161 ? 16.207 -2.604 -0.022 1.00 53.50 161 PRO A C 1
ATOM 1246 O O . PRO A 1 161 ? 15.914 -2.829 1.148 1.00 53.50 161 PRO A O 1
ATOM 1249 N N . PHE A 1 162 ? 15.553 -3.189 -1.032 1.00 52.66 162 PHE A N 1
ATOM 1250 C CA . PHE A 1 162 ? 14.390 -4.071 -0.847 1.00 52.66 162 PHE A CA 1
ATOM 1251 C C . PHE A 1 162 ? 14.741 -5.565 -0.775 1.00 52.66 162 PHE A C 1
ATOM 1253 O O . PHE A 1 162 ? 13.868 -6.387 -0.502 1.00 52.66 162 PHE A O 1
ATOM 1260 N N . ALA A 1 163 ? 16.010 -5.926 -0.990 1.00 46.19 163 ALA A N 1
ATOM 1261 C CA . ALA A 1 163 ? 16.468 -7.316 -1.025 1.00 46.19 163 ALA A CA 1
ATOM 1262 C C . ALA A 1 163 ? 16.853 -7.885 0.350 1.00 46.19 163 ALA A C 1
ATOM 1264 O O . ALA A 1 163 ? 17.148 -9.074 0.455 1.00 46.19 163 ALA A O 1
ATOM 1265 N N . LEU A 1 164 ? 16.837 -7.072 1.409 1.00 44.72 164 LEU A N 1
ATOM 1266 C CA . LEU A 1 164 ? 16.970 -7.565 2.775 1.00 44.72 164 LEU A CA 1
ATOM 1267 C C . LEU A 1 164 ? 15.572 -7.724 3.373 1.00 44.72 164 LEU A C 1
ATOM 1269 O O . LEU A 1 164 ? 15.021 -6.754 3.902 1.00 44.72 164 LEU A O 1
ATOM 1273 N N . PRO A 1 165 ? 14.971 -8.930 3.322 1.00 50.00 165 PRO A N 1
ATOM 1274 C CA . PRO A 1 165 ? 13.855 -9.211 4.201 1.00 50.00 165 PRO A CA 1
ATOM 1275 C C . PRO A 1 165 ? 14.309 -8.889 5.634 1.00 50.00 165 PRO A C 1
ATOM 1277 O O . PRO A 1 165 ? 15.407 -9.289 6.033 1.00 50.00 165 PRO A O 1
ATOM 1280 N N . PRO A 1 166 ? 13.498 -8.191 6.446 1.00 52.22 166 PRO A N 1
ATOM 1281 C CA . PRO A 1 166 ? 13.791 -7.941 7.855 1.00 52.22 166 PRO A CA 1
ATOM 1282 C C . PRO A 1 166 ? 13.687 -9.227 8.701 1.00 52.22 166 PRO A C 1
ATOM 1284 O O . PRO A 1 166 ? 13.246 -9.198 9.844 1.00 52.22 166 PRO A O 1
ATOM 1287 N N . SER A 1 167 ? 14.114 -10.374 8.167 1.00 48.91 167 SER A N 1
ATOM 1288 C CA . SER A 1 167 ? 14.343 -11.613 8.908 1.00 48.91 167 SER A CA 1
ATOM 1289 C C . SER A 1 167 ? 15.500 -11.487 9.907 1.00 48.91 167 SER A C 1
ATOM 1291 O O . SER A 1 167 ? 15.593 -12.305 10.818 1.00 48.91 167 SER A O 1
ATOM 1293 N N . ALA A 1 168 ? 16.347 -10.457 9.781 1.00 43.38 168 ALA A N 1
ATOM 1294 C CA . ALA A 1 168 ? 17.428 -10.160 10.724 1.00 43.38 168 ALA A CA 1
ATOM 1295 C C . ALA A 1 168 ? 16.995 -9.296 11.926 1.00 43.38 168 ALA A C 1
ATOM 1297 O O . ALA A 1 168 ? 17.688 -9.264 12.941 1.00 43.38 168 ALA A O 1
ATOM 1298 N N . LEU A 1 169 ? 15.832 -8.638 11.866 1.00 50.94 169 LEU A N 1
ATOM 1299 C CA . LEU A 1 169 ? 15.247 -7.951 13.019 1.00 50.94 169 LEU A CA 1
ATOM 1300 C C . LEU A 1 169 ? 14.313 -8.926 13.732 1.00 50.94 169 LEU A C 1
ATOM 1302 O O . LEU A 1 169 ? 13.094 -8.863 13.607 1.00 50.94 169 LEU A O 1
ATOM 1306 N N . ASN A 1 170 ? 14.916 -9.866 14.457 1.00 44.78 170 ASN A N 1
ATOM 1307 C CA . ASN A 1 170 ? 14.242 -10.709 15.437 1.00 44.78 170 ASN A CA 1
ATOM 1308 C C . ASN A 1 170 ? 14.273 -9.974 16.790 1.00 44.78 170 ASN A C 1
ATOM 1310 O O . ASN A 1 170 ? 15.231 -10.157 17.546 1.00 44.78 170 ASN A O 1
ATOM 1314 N N . PRO A 1 171 ? 13.298 -9.101 17.121 1.00 55.88 171 PRO A N 1
ATOM 1315 C CA . PRO A 1 171 ? 13.194 -8.597 18.480 1.00 55.88 171 PRO A CA 1
ATOM 1316 C C . PRO A 1 171 ? 12.919 -9.776 19.427 1.00 55.88 171 PRO A C 1
ATOM 1318 O O . PRO A 1 171 ? 12.280 -10.758 19.033 1.00 55.88 171 PRO A O 1
ATOM 1321 N N . PRO A 1 172 ? 13.410 -9.712 20.676 1.00 47.34 172 PRO A N 1
ATOM 1322 C CA . PRO A 1 172 ? 13.401 -10.842 21.586 1.00 47.34 172 PRO A CA 1
ATOM 1323 C C . PRO A 1 172 ? 11.980 -11.372 21.752 1.00 47.34 172 PRO A C 1
ATOM 1325 O O . PRO A 1 172 ? 11.056 -10.642 22.117 1.00 47.34 172 PRO A O 1
ATOM 1328 N N . ARG A 1 173 ? 11.827 -12.676 21.502 1.00 55.62 173 ARG A N 1
ATOM 1329 C CA . ARG A 1 173 ? 10.632 -13.450 21.831 1.00 55.62 173 ARG A CA 1
ATOM 1330 C C . ARG A 1 173 ? 10.363 -13.321 23.328 1.00 55.62 173 ARG A C 1
ATOM 1332 O O . ARG A 1 173 ? 10.820 -14.131 24.127 1.00 55.62 173 ARG A O 1
ATOM 1339 N N . ARG A 1 174 ? 9.581 -12.319 23.716 1.00 47.94 174 ARG A N 1
ATOM 1340 C CA . ARG A 1 174 ? 8.939 -12.261 25.029 1.00 47.94 174 ARG A CA 1
ATOM 1341 C C . ARG A 1 174 ? 7.429 -12.219 24.862 1.00 47.94 174 ARG A C 1
ATOM 1343 O O . ARG A 1 174 ? 6.747 -11.313 25.310 1.00 47.94 174 ARG A O 1
ATOM 1350 N N . CYS A 1 175 ? 6.918 -13.259 24.217 1.00 42.00 175 CYS A N 1
ATOM 1351 C CA . CYS A 1 175 ? 5.563 -13.743 24.437 1.00 42.00 175 CYS A CA 1
ATOM 1352 C C . CYS A 1 175 ? 5.678 -15.218 24.815 1.00 42.00 175 CYS A C 1
ATOM 1354 O O . CYS A 1 175 ? 5.580 -16.121 23.989 1.00 42.00 175 CYS A O 1
ATOM 1356 N N . SER A 1 176 ? 5.984 -15.425 26.097 1.00 40.81 176 SER A N 1
ATOM 1357 C CA . SER A 1 176 ? 5.787 -16.693 26.785 1.00 40.81 176 SER A CA 1
ATOM 1358 C C . SER A 1 176 ? 4.324 -17.118 26.620 1.00 40.81 176 SER A C 1
ATOM 1360 O O . SER A 1 176 ? 3.416 -16.383 27.002 1.00 40.81 176 SER A O 1
ATOM 1362 N N . GLY A 1 177 ? 4.124 -18.277 25.991 1.00 42.31 177 GLY A N 1
ATOM 1363 C CA . GLY A 1 177 ? 2.970 -19.161 26.144 1.00 42.31 177 GLY A CA 1
ATOM 1364 C C . GLY A 1 177 ? 1.573 -18.538 26.189 1.00 42.31 177 GLY A C 1
ATOM 1365 O O . GLY A 1 177 ? 0.966 -18.496 27.260 1.00 42.31 177 GLY A O 1
ATOM 1366 N N . ARG A 1 178 ? 0.998 -18.189 25.026 1.00 41.94 178 ARG A N 1
ATOM 1367 C CA . ARG A 1 178 ? -0.466 -18.258 24.819 1.00 41.94 178 ARG A CA 1
ATOM 1368 C C . ARG A 1 178 ? -0.877 -18.183 23.340 1.00 41.94 178 ARG A C 1
ATOM 1370 O O . ARG A 1 178 ? -1.523 -17.243 22.904 1.00 41.94 178 ARG A O 1
ATOM 1377 N N . PHE A 1 179 ? -0.505 -19.204 22.571 1.00 41.97 179 PHE A N 1
ATOM 1378 C CA . PHE A 1 179 ? -0.830 -19.346 21.142 1.00 41.97 179 PHE A CA 1
ATOM 1379 C C . PHE A 1 179 ? -2.293 -19.770 20.862 1.00 41.97 179 PHE A C 1
ATOM 1381 O O . PHE A 1 179 ? -2.683 -19.919 19.715 1.00 41.97 179 PHE A O 1
ATOM 1388 N N . LEU A 1 180 ? -3.130 -19.945 21.889 1.00 41.50 180 LEU A N 1
ATOM 1389 C CA . LEU A 1 180 ? -4.529 -20.368 21.740 1.00 41.50 180 LEU A CA 1
ATOM 1390 C C . LEU A 1 180 ? -5.429 -19.660 22.759 1.00 41.50 180 LEU A C 1
ATOM 1392 O O . LEU A 1 180 ? -6.007 -20.293 23.643 1.00 41.50 180 LEU A O 1
ATOM 1396 N N . ARG A 1 181 ? -5.535 -18.329 22.689 1.00 35.84 181 ARG A N 1
ATOM 1397 C CA . ARG A 1 181 ? -6.678 -17.641 23.301 1.00 35.84 181 ARG A CA 1
ATOM 1398 C C . ARG A 1 181 ? -7.353 -16.707 22.302 1.00 35.84 181 ARG A C 1
ATOM 1400 O O . ARG A 1 181 ? -6.650 -16.052 21.536 1.00 35.84 181 ARG A O 1
ATOM 1407 N N . PRO A 1 182 ? -8.698 -16.688 22.310 1.00 40.00 182 PRO A N 1
ATOM 1408 C CA . PRO A 1 182 ? -9.507 -15.916 21.384 1.00 40.00 182 PRO A CA 1
ATOM 1409 C C . PRO A 1 182 ? -9.173 -14.437 21.529 1.00 40.00 182 PRO A C 1
ATOM 1411 O O . PRO A 1 182 ? -8.686 -13.998 22.574 1.00 40.00 182 PRO A O 1
ATOM 1414 N N . ILE A 1 183 ? -9.437 -13.702 20.455 1.00 47.44 183 ILE A N 1
ATOM 1415 C CA . ILE A 1 183 ? -9.294 -12.257 20.293 1.00 47.44 183 ILE A CA 1
ATOM 1416 C C . ILE A 1 183 ? -9.990 -11.540 21.462 1.00 47.44 183 ILE A C 1
ATOM 1418 O O . ILE A 1 183 ? -11.153 -11.166 21.415 1.00 47.44 183 ILE A O 1
ATOM 1422 N N . SER A 1 184 ? -9.267 -11.390 22.567 1.00 37.97 184 SER A N 1
ATOM 1423 C CA . SER A 1 184 ? -9.632 -10.567 23.708 1.00 37.97 184 SER A CA 1
ATOM 1424 C C . SER A 1 184 ? -8.967 -9.216 23.479 1.00 37.97 184 SER A C 1
ATOM 1426 O O . SER A 1 184 ? -7.903 -8.909 24.022 1.00 37.97 184 SER A O 1
ATOM 1428 N N . THR A 1 185 ? -9.626 -8.400 22.664 1.00 47.75 185 THR A N 1
ATOM 1429 C CA . THR A 1 185 ? -9.351 -6.983 22.363 1.00 47.75 185 THR A CA 1
ATOM 1430 C C . THR A 1 185 ? -9.261 -6.089 23.612 1.00 47.75 185 THR A C 1
ATOM 1432 O O . THR A 1 185 ? -8.798 -4.953 23.540 1.00 47.75 185 THR A O 1
ATOM 1435 N N . HIS A 1 186 ? -9.611 -6.603 24.794 1.00 39.84 186 HIS A N 1
ATOM 1436 C CA . HIS A 1 186 ? -9.655 -5.850 26.046 1.00 39.84 186 HIS A CA 1
ATOM 1437 C C . HIS A 1 186 ? -8.291 -5.453 26.642 1.00 39.84 186 HIS A C 1
ATOM 1439 O O . HIS A 1 186 ? -8.239 -4.506 27.425 1.00 39.84 186 HIS A O 1
ATOM 1445 N N . ALA A 1 187 ? -7.179 -6.098 26.271 1.00 38.66 187 ALA A N 1
ATOM 1446 C CA . ALA A 1 187 ? -5.854 -5.709 26.782 1.00 38.66 187 ALA A CA 1
ATOM 1447 C C . ALA A 1 187 ? -5.124 -4.687 25.888 1.00 38.66 187 ALA A C 1
ATOM 1449 O O . ALA A 1 187 ? -4.274 -3.944 26.376 1.00 38.66 187 ALA A O 1
ATOM 1450 N N . CYS A 1 188 ? -5.469 -4.614 24.597 1.00 37.50 188 CYS A N 1
ATOM 1451 C CA . CYS A 1 188 ? -4.793 -3.732 23.640 1.00 37.50 188 CYS A CA 1
ATOM 1452 C C . CYS A 1 188 ? -5.368 -2.302 23.644 1.00 37.50 188 CYS A C 1
ATOM 1454 O O . CYS A 1 188 ? -4.636 -1.340 23.421 1.00 37.50 188 CYS A O 1
ATOM 1456 N N . LEU A 1 189 ? -6.652 -2.142 23.986 1.00 39.69 189 LEU A N 1
ATOM 1457 C CA . LEU A 1 189 ? -7.330 -0.837 24.018 1.00 39.69 189 LEU A CA 1
ATOM 1458 C C . LEU A 1 189 ? -6.943 0.046 25.218 1.00 39.69 189 LEU A C 1
ATOM 1460 O O . LEU A 1 189 ? -7.139 1.255 25.172 1.00 39.69 189 LEU A O 1
ATOM 1464 N N . ARG A 1 190 ? -6.336 -0.506 26.279 1.00 36.91 190 ARG A N 1
ATOM 1465 C CA . ARG A 1 190 ? -5.945 0.283 27.466 1.00 36.91 190 ARG A CA 1
ATOM 1466 C C . ARG A 1 190 ? -4.638 1.069 27.315 1.00 36.91 190 ARG A C 1
ATOM 1468 O O . ARG A 1 190 ? -4.273 1.788 28.238 1.00 36.91 190 ARG A O 1
ATOM 1475 N N . ARG A 1 191 ? -3.920 0.925 26.194 1.00 38.97 191 ARG A N 1
ATOM 1476 C CA . ARG A 1 191 ? -2.627 1.599 25.951 1.00 38.97 191 ARG A CA 1
ATOM 1477 C C . ARG A 1 191 ? -2.632 2.623 24.813 1.00 38.97 191 ARG A C 1
ATOM 1479 O O . ARG A 1 191 ? -1.599 3.234 24.578 1.00 38.97 191 ARG A O 1
ATOM 1486 N N . TYR A 1 192 ? -3.774 2.840 24.159 1.00 39.91 192 TYR A N 1
ATOM 1487 C CA . TYR A 1 192 ? -3.946 3.795 23.052 1.00 39.91 192 TYR A CA 1
ATOM 1488 C C . TYR A 1 192 ? -4.635 5.114 23.475 1.00 39.91 192 TYR A C 1
ATOM 1490 O O . TYR A 1 192 ? -5.337 5.741 22.694 1.00 39.91 192 TYR A O 1
ATOM 1498 N N . SER A 1 193 ? -4.428 5.543 24.722 1.00 38.62 193 SER A N 1
ATOM 1499 C CA . SER A 1 193 ? -4.740 6.888 25.234 1.00 38.62 193 SER A CA 1
ATOM 1500 C C . SER A 1 193 ? -3.669 7.206 26.283 1.00 38.62 193 SER A C 1
ATOM 1502 O O . SER A 1 193 ? -3.565 6.441 27.248 1.00 38.62 193 SER A O 1
ATOM 1504 N N . PRO A 1 194 ? -2.823 8.236 26.087 1.00 40.53 194 PRO A N 1
ATOM 1505 C CA . PRO A 1 194 ? -3.301 9.615 26.001 1.00 40.53 194 PRO A CA 1
ATOM 1506 C C . PRO A 1 194 ? -2.550 10.472 24.966 1.00 40.53 194 PRO A C 1
ATOM 1508 O O . PRO A 1 194 ? -1.402 10.833 25.204 1.00 40.53 194 PRO A O 1
ATOM 1511 N N . TRP A 1 195 ? -3.222 10.821 23.869 1.00 41.34 195 TRP A N 1
ATOM 1512 C CA . TRP A 1 195 ? -3.134 12.110 23.167 1.00 41.34 195 TRP A CA 1
ATOM 1513 C C . TRP A 1 195 ? -4.465 12.331 22.452 1.00 41.34 195 TRP A C 1
ATOM 1515 O O . TRP A 1 195 ? -4.928 11.368 21.798 1.00 41.34 195 TRP A O 1
#

Secondary structure (DSSP, 8-state):
-HHHHHHHHHHHHHHHHHH--SSTTT-TTS-HHHHHHHHHHHHHHHHHHHHH--S---HHHHHT-HHHHHHHHHHHHHHHHHHHHHHHHHHHHHTTSS--HHHHHHHHHHHHHHHHHHHHHHHHHHTT-S-HHHHHHHHHHHHHHHHHHHHHS-TTGGGGGGSS-GGG--------S-SS----TTTTGGGS---

pLDDT: mean 74.54, std 16.77, range [35.84, 95.69]